Protein 1NS5 (pdb70)

B-factor: mean 17.49, std 11.16, range [6.02, 131.52]

Structure (mmCIF, N/CA/C/O backbone):
data_1NS5
#
_entry.id   1NS5
#
_cell.length_a   44.922
_cell.length_b   58.652
_cell.length_c   57.415
_cell.angle_alpha   90.00
_cell.angle_beta   102.15
_cell.angle_gamma   90.00
#
_symmetry.space_group_name_H-M   'P 1 21 1'
#
loop_
_entity.id
_entity.type
_entity.pdbx_description
1 polymer 'Hypothetical protein ybeA'
2 water water
#
loop_
_atom_site.group_PDB
_atom_site.id
_atom_site.type_symbol
_atom_site.label_atom_id
_atom_site.label_alt_id
_atom_site.label_comp_id
_atom_site.label_asym_id
_atom_site.label_entity_id
_atom_site.label_seq_id
_atom_site.pdbx_PDB_ins_code
_atom_site.Cartn_x
_atom_site.Cartn_y
_atom_site.Cartn_z
_atom_site.occupancy
_atom_site.B_iso_or_equiv
_atom_site.auth_seq_id
_atom_site.auth_comp_id
_atom_site.auth_asym_id
_atom_site.auth_atom_id
_atom_site.pdbx_PDB_model_num
ATOM 9 N N . LYS A 1 2 ? 0.533 42.065 85.897 1.00 15.40 2 LYS A N 1
ATOM 10 C CA . LYS A 1 2 ? 1.261 43.326 85.749 1.00 14.30 2 LYS A CA 1
ATOM 11 C C . LYS A 1 2 ? 2.674 42.984 85.305 1.00 11.61 2 LYS A C 1
ATOM 12 O O . LYS A 1 2 ? 3.193 41.947 85.686 1.00 13.57 2 LYS A O 1
ATOM 18 N N . LEU A 1 3 ? 3.266 43.867 84.518 1.00 9.95 3 LEU A N 1
ATOM 19 C CA . LEU A 1 3 ? 4.712 43.913 84.229 1.00 10.21 3 LEU A CA 1
ATOM 20 C C . LEU A 1 3 ? 5.280 45.068 85.006 1.00 11.11 3 LEU A C 1
ATOM 21 O O . LEU A 1 3 ? 4.786 46.209 84.888 1.00 13.29 3 LEU A O 1
ATOM 26 N N . GLN A 1 4 ? 6.350 44.836 85.743 1.00 10.12 4 GLN A N 1
ATOM 27 C CA . GLN A 1 4 ? 6.969 45.840 86.619 1.00 10.18 4 GLN A CA 1
ATOM 28 C C . GLN A 1 4 ? 8.423 45.903 86.355 1.00 8.94 4 GLN A C 1
ATOM 29 O O . GLN A 1 4 ? 9.124 44.875 86.543 1.00 9.85 4 GLN A O 1
ATOM 35 N N . LEU A 1 5 ? 8.904 47.041 85.864 1.00 9.19 5 LEU A N 1
ATOM 36 C CA . LEU A 1 5 ? 10.351 47.203 85.702 1.00 8.77 5 LEU A CA 1
ATOM 37 C C . LEU A 1 5 ? 10.925 47.688 87.051 1.00 9.41 5 LEU A C 1
ATOM 38 O O . LEU A 1 5 ? 10.473 48.695 87.607 1.00 9.74 5 LEU A O 1
ATOM 43 N N . VAL A 1 6 ? 11.914 46.987 87.584 1.00 8.85 6 VAL A N 1
ATOM 44 C CA . VAL A 1 6 ? 12.609 47.345 88.837 1.00 9.56 6 VAL A CA 1
ATOM 45 C C . VAL A 1 6 ? 14.025 47.717 88.484 1.00 9.74 6 VAL A C 1
ATOM 46 O O . VAL A 1 6 ? 14.801 46.859 88.079 1.00 9.10 6 VAL A O 1
ATOM 50 N N . ALA A 1 7 ? 14.320 49.019 88.476 1.00 9.80 7 ALA A N 1
ATOM 51 C CA . ALA A 1 7 ? 15.502 49.520 87.786 1.00 9.12 7 ALA A CA 1
ATOM 52 C C . ALA A 1 7 ? 16.279 50.453 88.698 1.00 9.30 7 ALA A C 1
ATOM 53 O O . ALA A 1 7 ? 15.686 51.318 89.331 1.00 9.16 7 ALA A O 1
ATOM 55 N N . VAL A 1 8 ? 17.594 50.318 88.750 1.00 9.41 8 VAL A N 1
ATOM 56 C CA . VAL A 1 8 ? 18.439 51.276 89.416 1.00 9.92 8 VAL A CA 1
ATOM 57 C C . VAL A 1 8 ? 18.544 52.592 88.669 1.00 10.93 8 VAL A C 1
ATOM 58 O O . VAL A 1 8 ? 18.879 52.623 87.477 1.00 13.91 8 VAL A O 1
ATOM 62 N N . GLY A 1 9 ? 18.366 53.671 89.407 1.00 11.42 9 GLY A N 1
ATOM 63 C CA . GLY A 1 9 ? 18.619 55.014 88.929 1.00 11.97 9 GLY A CA 1
ATOM 64 C C . GLY A 1 9 ? 17.405 55.909 89.025 1.00 11.86 9 GLY A C 1
ATOM 65 O O . GLY A 1 9 ? 16.310 55.506 88.697 1.00 10.12 9 GLY A O 1
ATOM 66 N N . THR A 1 10 ? 17.618 57.142 89.485 1.00 11.97 10 THR A N 1
ATOM 67 C CA . THR A 1 10 ? 16.550 58.118 89.630 1.00 11.94 10 THR A CA 1
ATOM 68 C C . THR A 1 10 ? 16.837 59.394 88.865 1.00 13.38 10 THR A C 1
ATOM 69 O O . THR A 1 10 ? 16.065 60.392 88.976 1.00 15.49 10 THR A O 1
ATOM 73 N N . LYS A 1 11 ? 17.897 59.406 88.074 1.00 14.91 11 LYS A N 1
ATOM 74 C CA . LYS A 1 11 ? 18.293 60.628 87.375 1.00 16.72 11 LYS A CA 1
ATOM 75 C C . LYS A 1 11 ? 18.124 60.501 85.868 1.00 16.77 11 LYS A C 1
ATOM 76 O O . LYS A 1 11 ? 18.959 60.937 85.127 1.00 15.75 11 LYS A O 1
ATOM 90 N N . PRO A 1 13 ? 17.225 61.463 82.227 1.00 13.87 13 PRO A N 1
ATOM 91 C CA . PRO A 1 13 ? 16.901 62.674 81.482 1.00 13.11 13 PRO A CA 1
ATOM 92 C C . PRO A 1 13 ? 15.469 62.635 80.949 1.00 12.52 13 PRO A C 1
ATOM 93 O O . PRO A 1 13 ? 14.889 61.583 80.784 1.00 11.58 13 PRO A O 1
ATOM 97 N N . ASP A 1 14 ? 14.890 63.803 80.737 1.00 12.72 14 ASP A N 1
ATOM 98 C CA . ASP A 1 14 ? 13.519 63.886 80.312 1.00 12.70 14 ASP A CA 1
ATOM 99 C C . ASP A 1 14 ? 13.261 63.148 78.985 1.00 11.43 14 ASP A C 1
ATOM 100 O O . ASP A 1 14 ? 12.185 62.540 78.812 1.00 9.98 14 ASP A O 1
ATOM 105 N N . TRP A 1 15 ? 14.211 63.179 78.073 1.00 9.78 15 TRP A N 1
ATOM 106 C CA . TRP A 1 15 ? 14.010 62.501 76.795 1.00 10.09 15 TRP A CA 1
ATOM 107 C C . TRP A 1 15 ? 13.843 60.973 76.913 1.00 9.49 15 TRP A C 1
ATOM 108 O O . TRP A 1 15 ? 13.010 60.372 76.244 1.00 10.04 15 TRP 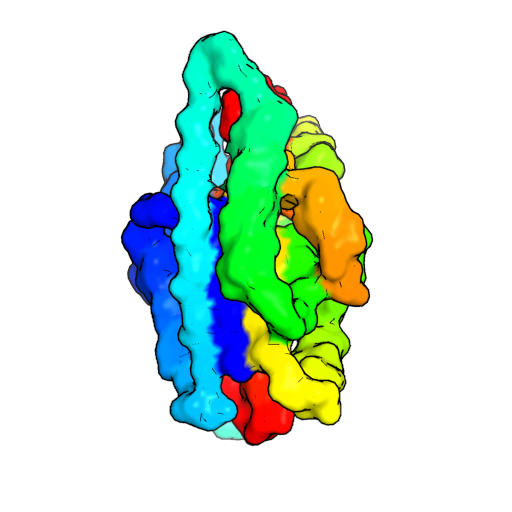A O 1
ATOM 119 N N . VAL A 1 16 ? 14.611 60.378 77.800 1.00 9.94 16 VAL A N 1
ATOM 120 C CA . VAL A 1 16 ? 14.521 58.970 78.139 1.00 9.87 16 VAL A CA 1
ATOM 121 C C . VAL A 1 16 ? 13.207 58.658 78.785 1.00 9.93 16 VAL A C 1
ATOM 122 O O . VAL A 1 16 ? 12.515 57.698 78.394 1.00 9.45 16 VAL A O 1
ATOM 126 N N . GLN A 1 17 ? 12.835 59.470 79.789 1.00 8.59 17 GLN A N 1
ATOM 127 C CA . GLN A 1 17 ? 11.531 59.264 80.446 1.00 9.03 17 GLN A CA 1
ATOM 128 C C . GLN A 1 17 ? 10.371 59.341 79.452 1.00 8.31 17 GLN A C 1
ATOM 129 O O . GLN A 1 17 ? 9.459 58.541 79.455 1.00 10.23 17 GLN A O 1
ATOM 135 N N . THR A 1 18 ? 10.429 60.336 78.617 1.00 9.48 18 THR A N 1
ATOM 136 C CA . THR A 1 18 ? 9.423 60.578 77.613 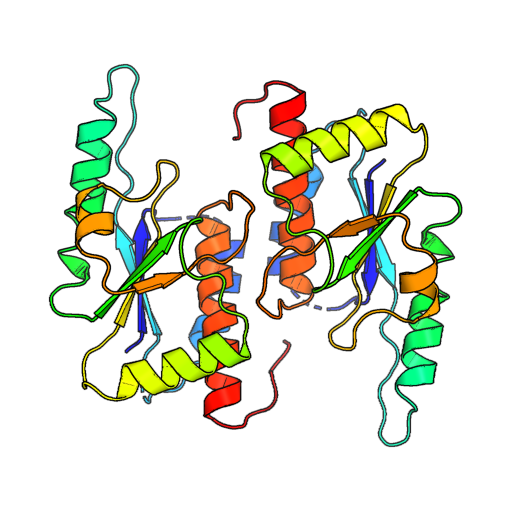1.00 8.82 18 THR A CA 1
ATOM 137 C C . THR A 1 18 ? 9.293 59.374 76.683 1.00 8.56 18 THR A C 1
ATOM 138 O O . THR A 1 18 ? 8.207 58.921 76.437 1.00 10.16 18 THR A O 1
ATOM 142 N N . GLY A 1 19 ? 10.405 58.886 76.128 1.00 9.94 19 GLY A N 1
ATOM 143 C CA . GLY A 1 19 ? 10.391 57.732 75.271 1.00 9.84 19 GLY A CA 1
ATOM 144 C C . GLY A 1 19 ? 9.928 56.490 75.980 1.00 10.70 19 GLY A C 1
ATOM 145 O O . GLY A 1 19 ? 9.111 55.704 75.434 1.00 11.51 19 GLY A O 1
ATOM 146 N N . PHE A 1 20 ? 10.340 56.355 77.221 1.00 9.47 20 PHE A N 1
ATOM 147 C CA . PHE A 1 20 ? 9.915 55.215 78.053 1.00 9.82 20 PHE A CA 1
ATOM 148 C C . PHE A 1 20 ? 8.388 55.209 78.276 1.00 10.33 20 PHE A C 1
ATOM 149 O O . PHE A 1 20 ? 7.673 54.190 78.038 1.00 10.61 20 PHE A O 1
ATOM 157 N N . THR A 1 21 ? 7.871 56.354 78.661 1.00 11.03 21 THR A N 1
ATOM 158 C CA . THR A 1 21 ? 6.483 56.404 78.957 1.00 13.20 21 THR A CA 1
ATOM 159 C C . THR A 1 21 ? 5.664 56.438 77.644 1.00 11.62 21 THR A C 1
ATOM 160 O O . THR A 1 21 ? 4.524 55.983 77.669 1.00 13.91 21 THR A O 1
ATOM 164 N N . GLU A 1 22 ? 6.253 56.815 76.498 1.00 12.17 22 GLU A N 1
ATOM 165 C CA . GLU A 1 22 ? 5.562 56.688 75.185 1.00 12.71 22 GLU A CA 1
ATOM 166 C C . GLU A 1 22 ? 5.106 55.247 74.974 1.00 11.90 22 GLU A C 1
ATOM 167 O O . GLU A 1 22 ? 4.082 55.005 74.336 1.00 13.69 22 GLU A O 1
ATOM 173 N N . TYR A 1 23 ? 5.862 54.289 75.482 1.00 10.35 23 TYR A N 1
ATOM 1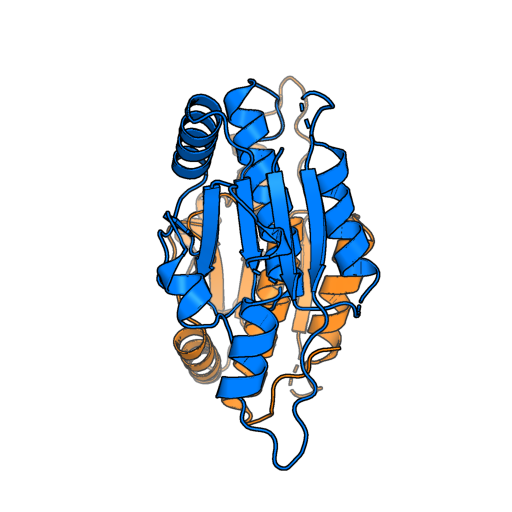74 C CA . TYR A 1 23 ? 5.506 52.891 75.293 1.00 8.32 23 TYR A CA 1
ATOM 175 C C . TYR A 1 23 ? 4.718 52.357 76.488 1.00 9.39 23 TYR A C 1
ATOM 176 O O . TYR A 1 23 ? 3.779 51.623 76.339 1.00 8.90 23 TYR A O 1
ATOM 185 N N . LEU A 1 24 ? 5.142 52.726 77.679 1.00 9.61 24 LEU A N 1
ATOM 186 C CA . LEU A 1 24 ? 4.461 52.307 78.904 1.00 11.21 24 LEU A CA 1
ATOM 187 C C . LEU A 1 24 ? 2.954 52.594 78.796 1.00 10.72 24 LEU A C 1
ATOM 188 O O . LEU A 1 24 ? 2.089 51.771 79.167 1.00 10.43 24 LEU A O 1
ATOM 193 N N . ARG A 1 25 ? 2.619 53.777 78.281 1.00 11.44 25 ARG A N 1
ATOM 194 C CA . ARG A 1 25 ? 1.248 54.205 78.239 1.00 11.29 25 ARG A CA 1
ATOM 195 C C . ARG A 1 25 ? 0.385 53.401 77.287 1.00 11.42 25 ARG A C 1
ATOM 196 O O . ARG A 1 25 ? -0.857 53.445 77.415 1.00 13.37 25 ARG A O 1
ATOM 204 N N . ARG A 1 26 ? 1.029 52.698 76.360 1.00 10.35 26 ARG A N 1
ATOM 205 C CA . ARG A 1 26 ? 0.288 51.935 75.357 1.00 9.92 26 ARG A CA 1
ATOM 206 C C . ARG A 1 26 ? -0.257 50.620 75.889 1.00 10.91 26 ARG A C 1
ATOM 207 O O . ARG A 1 26 ? -1.117 50.007 75.262 1.00 11.27 26 ARG A O 1
ATOM 215 N N . PHE A 1 27 ? 0.238 50.128 77.017 1.00 11.25 27 PHE A N 1
ATOM 216 C CA . PHE A 1 27 ? -0.277 48.888 77.533 1.00 11.12 27 PHE A CA 1
ATOM 217 C C . PHE A 1 27 ? -1.690 49.100 77.973 1.00 12.84 27 PHE A C 1
ATOM 218 O O . PHE A 1 27 ? -2.037 50.143 78.505 1.00 13.13 27 PHE A O 1
ATOM 226 N N . PRO A 1 28 ? -2.505 48.100 77.745 1.00 13.66 28 PRO A N 1
ATOM 227 C CA . PRO A 1 28 ? -3.938 48.212 78.065 1.00 14.88 28 PRO A CA 1
ATOM 228 C C . PRO A 1 28 ? -4.160 48.084 79.538 1.00 15.57 28 PRO A C 1
ATOM 229 O O . PRO A 1 28 ? -3.293 47.666 80.289 1.00 15.47 28 PRO A O 1
ATOM 233 N N . LYS A 1 29 ? -5.350 48.499 79.972 1.00 17.62 29 LYS A N 1
ATOM 234 C CA . LYS A 1 29 ? -5.716 48.497 81.350 1.00 19.05 29 LYS A CA 1
ATOM 235 C C . LYS A 1 29 ? -5.643 47.117 81.990 1.00 19.28 29 LYS A C 1
ATOM 236 O O . LYS A 1 29 ? -5.384 47.013 83.151 1.00 20.63 29 LYS A O 1
ATOM 242 N N . ASP A 1 30 ? -5.821 46.063 81.205 1.00 18.82 30 ASP A N 1
ATOM 243 C CA . ASP A 1 30 ? -5.750 44.689 81.716 1.00 19.04 30 ASP A CA 1
ATOM 244 C C . ASP A 1 30 ? -4.346 44.097 81.890 1.00 17.73 30 ASP A C 1
ATOM 245 O O . ASP A 1 30 ? -4.188 43.015 82.508 1.00 17.73 30 ASP A O 1
ATOM 258 N N . PRO A 1 32 ? -1.269 46.174 83.098 1.00 16.59 32 PRO A N 1
ATOM 259 C CA . PRO A 1 32 ? -0.512 47.322 83.588 1.00 17.01 32 PRO A CA 1
ATOM 260 C C . PRO A 1 32 ? 1.013 47.126 83.463 1.00 15.21 32 PRO A C 1
ATOM 261 O O . PRO A 1 32 ? 1.508 46.049 83.666 1.00 13.54 32 PRO A O 1
ATOM 265 N N . PHE A 1 33 ? 1.696 48.206 83.115 1.00 14.80 33 PHE A N 1
ATOM 266 C CA . PHE A 1 33 ? 3.167 48.260 82.924 1.00 12.99 33 PHE A CA 1
ATOM 267 C C . PHE A 1 33 ? 3.653 49.408 83.852 1.00 12.69 33 PHE A C 1
ATOM 268 O O . PHE A 1 33 ? 3.215 50.592 83.744 1.00 12.37 33 PHE A O 1
ATOM 276 N N . GLU A 1 34 ? 4.430 49.036 84.869 1.00 11.68 34 GLU A N 1
ATOM 277 C CA . GLU A 1 34 ? 4.841 49.965 85.928 1.00 12.32 34 GLU A CA 1
ATOM 278 C C . GLU A 1 34 ? 6.332 50.040 86.064 1.00 11.62 34 GLU A C 1
ATOM 279 O O . GLU A 1 34 ? 7.033 49.128 85.673 1.00 11.17 34 GLU A O 1
ATOM 285 N N . LEU A 1 35 ? 6.798 51.147 86.650 1.00 10.44 35 LEU A N 1
ATOM 286 C CA . LEU A 1 35 ? 8.203 51.320 87.037 1.00 10.17 35 LEU A CA 1
ATOM 287 C C . LEU A 1 35 ? 8.411 51.560 88.499 1.00 9.76 35 LEU A C 1
ATOM 288 O O . LEU A 1 35 ? 7.674 52.349 89.089 1.00 11.21 35 LEU A O 1
ATOM 293 N N . ILE A 1 36 ? 9.428 50.921 89.082 1.00 10.20 36 ILE A N 1
ATOM 294 C CA . ILE A 1 36 ? 9.925 51.205 90.418 1.00 10.70 36 ILE A CA 1
ATOM 295 C C . ILE A 1 36 ? 11.431 51.531 90.258 1.00 9.82 36 ILE A C 1
ATOM 296 O O . ILE A 1 36 ? 12.222 50.676 89.837 1.00 10.07 36 ILE A O 1
ATOM 301 N N . GLU A 1 37 ? 11.832 52.742 90.661 1.00 10.25 37 GLU A N 1
ATOM 302 C CA . GLU A 1 37 ? 13.237 53.144 90.633 1.00 9.18 37 GLU A CA 1
ATOM 303 C C . GLU A 1 37 ? 13.868 52.866 91.972 1.00 10.22 37 GLU A C 1
ATOM 304 O O . GLU A 1 37 ? 13.306 53.206 93.005 1.00 10.74 37 GLU A O 1
ATOM 310 N N . ILE A 1 38 ? 15.045 52.237 91.931 1.00 10.59 38 ILE A N 1
ATOM 311 C CA . ILE A 1 38 ? 15.858 52.007 93.131 1.00 10.23 38 ILE A CA 1
ATOM 312 C C . ILE A 1 38 ? 17.005 53.023 93.115 1.00 11.19 38 ILE A C 1
ATOM 313 O O . ILE A 1 38 ? 17.673 53.164 92.098 1.00 10.52 38 ILE A O 1
ATOM 318 N N . PRO A 1 39 ? 17.306 53.693 94.228 1.00 13.53 39 PRO A N 1
ATOM 319 C CA . PRO A 1 39 ? 18.392 54.669 94.238 1.00 13.96 39 PRO A CA 1
ATOM 320 C C . PRO A 1 39 ? 19.705 53.964 93.952 1.00 13.41 39 PRO A C 1
ATOM 321 O O . PRO A 1 39 ? 19.907 52.857 94.504 1.00 13.13 39 PRO A O 1
ATOM 325 N N . ALA A 1 40 ? 20.581 54.580 93.151 1.00 12.42 40 ALA A N 1
ATOM 326 C CA . ALA A 1 40 ? 21.894 54.047 92.995 1.00 13.02 40 ALA A CA 1
ATOM 327 C C . ALA A 1 40 ? 22.738 54.259 94.245 1.00 13.99 40 ALA A C 1
ATOM 328 O O . ALA A 1 40 ? 22.737 55.364 94.784 1.00 14.08 40 ALA A O 1
ATOM 330 N N . GLY A 1 41 ? 23.526 53.257 94.652 1.00 15.28 41 GLY A N 1
ATOM 331 C CA . GLY A 1 41 ? 24.450 53.490 95.735 1.00 17.63 41 GLY A CA 1
ATOM 332 C C . GLY A 1 41 ? 25.516 54.499 95.395 1.00 20.09 41 GLY A C 1
ATOM 333 O O . GLY A 1 41 ? 25.869 54.661 94.243 1.00 20.08 41 GLY A O 1
ATOM 334 N N . LYS A 1 42 ? 25.976 55.237 96.412 1.00 24.50 42 LYS A N 1
ATOM 335 C CA . LYS A 1 42 ? 27.055 56.240 96.195 1.00 27.92 42 LYS A CA 1
ATOM 336 C C . LYS A 1 42 ? 28.376 55.517 96.044 1.00 29.18 42 LYS A C 1
ATOM 337 O O . LYS A 1 42 ? 28.789 54.802 96.943 1.00 29.08 42 LYS A O 1
ATOM 343 N N . ARG A 1 43 ? 29.037 55.691 94.911 1.00 30.98 43 ARG A N 1
ATOM 344 C CA . ARG A 1 43 ? 30.335 55.072 94.663 1.00 32.12 43 ARG A CA 1
ATOM 345 C C . ARG A 1 43 ? 31.509 56.015 94.967 1.00 32.62 43 ARG A C 1
ATOM 346 O O . ARG A 1 43 ? 32.283 56.335 94.080 1.00 32.78 43 ARG A O 1
ATOM 354 N N . GLY A 1 44 ? 31.643 56.398 96.228 1.00 32.59 44 GLY A N 1
ATOM 355 C CA . GLY A 1 44 ? 32.721 57.242 96.695 1.00 33.32 44 GLY A CA 1
ATOM 356 C C . GLY A 1 44 ? 34.079 56.590 96.655 1.00 33.45 44 GLY A C 1
ATOM 357 O O . GLY A 1 44 ? 34.269 55.424 96.256 1.00 32.38 44 GLY A O 1
ATOM 358 N N . LYS A 1 45 ? 35.052 57.376 97.090 1.00 34.42 45 LYS A N 1
ATOM 359 C CA . LYS A 1 45 ? 36.456 57.099 96.826 1.00 35.54 45 LYS A CA 1
ATOM 360 C C . LYS A 1 45 ? 36.884 55.761 97.421 1.00 34.62 45 LYS A C 1
ATOM 361 O O . LYS A 1 45 ? 37.576 54.978 96.794 1.00 35.36 45 LYS A O 1
ATOM 367 N N . ASN A 1 46 ? 36.425 55.477 98.611 1.00 33.32 46 ASN A N 1
ATOM 368 C CA . ASN A 1 46 ? 36.794 54.221 99.234 1.00 32.23 46 ASN A CA 1
ATOM 369 C C . ASN A 1 46 ? 35.619 53.243 99.379 1.00 29.96 46 ASN A C 1
ATOM 370 O O . ASN A 1 46 ? 35.612 52.420 100.273 1.00 29.77 46 ASN A O 1
ATOM 375 N N . ALA A 1 47 ? 34.616 53.337 98.532 1.00 27.60 47 ALA A N 1
ATOM 376 C CA . ALA A 1 47 ? 33.455 52.457 98.726 1.00 26.44 47 ALA A CA 1
ATOM 377 C C . ALA A 1 47 ? 33.716 51.126 98.031 1.00 25.47 47 ALA A C 1
ATOM 378 O O . ALA A 1 47 ? 34.399 51.091 97.025 1.00 25.37 47 ALA A O 1
ATOM 380 N N . ASP A 1 48 ? 33.167 50.053 98.592 1.00 23.66 48 ASP A N 1
ATOM 381 C CA . ASP A 1 48 ? 33.288 48.704 98.041 1.00 22.95 48 ASP A CA 1
ATOM 382 C C . ASP A 1 48 ? 32.111 48.514 97.122 1.00 20.96 48 ASP A C 1
ATOM 383 O O . ASP A 1 48 ? 30.974 48.450 97.559 1.00 20.37 48 ASP A O 1
ATOM 388 N N . ILE A 1 49 ? 32.418 48.516 95.854 1.00 19.05 49 ILE A N 1
ATOM 389 C CA . ILE A 1 49 ? 31.503 48.294 94.812 1.00 19.12 49 ILE A CA 1
ATOM 390 C C . ILE A 1 49 ? 30.670 47.028 95.108 1.00 15.61 49 ILE A C 1
ATOM 391 O O . ILE A 1 49 ? 29.484 47.021 94.864 1.00 14.90 49 ILE A O 1
ATOM 396 N N . LYS A 1 50 ? 31.252 45.982 95.690 1.00 14.51 50 LYS A N 1
ATOM 397 C CA . LYS A 1 50 ? 30.468 44.750 95.914 1.00 13.44 50 LYS A CA 1
ATOM 398 C C . LYS A 1 50 ? 29.365 45.021 96.908 1.00 12.69 50 LYS A C 1
ATOM 399 O O . LYS A 1 50 ? 28.240 44.538 96.758 1.00 12.15 50 LYS A O 1
ATOM 405 N N . ARG A 1 51 ? 29.685 45.770 97.966 1.00 11.77 51 ARG A N 1
ATOM 406 C CA . ARG A 1 51 ? 28.678 46.092 98.962 1.00 13.58 51 ARG A CA 1
ATOM 407 C C . ARG A 1 51 ? 27.601 47.019 98.422 1.00 12.31 51 ARG A C 1
ATOM 408 O O . ARG A 1 51 ? 26.408 46.876 98.754 1.00 13.45 51 ARG A O 1
ATOM 416 N N . ILE A 1 52 ? 28.014 47.983 97.610 1.00 13.25 52 ILE A N 1
ATOM 417 C CA . ILE A 1 52 ? 27.047 48.881 96.984 1.00 14.38 52 ILE A CA 1
ATOM 418 C C . ILE A 1 52 ? 26.099 48.114 96.126 1.00 13.05 52 ILE A C 1
ATOM 419 O O . ILE A 1 52 ? 24.868 48.263 96.198 1.00 12.35 52 ILE A O 1
ATOM 424 N N . LEU A 1 53 ? 26.659 47.218 95.343 1.00 13.50 53 LEU A N 1
ATOM 425 C CA . LEU A 1 53 ? 25.808 46.384 94.503 1.00 12.61 53 LEU A CA 1
ATOM 426 C C . LEU A 1 53 ? 24.869 45.473 95.266 1.00 11.12 53 LEU A C 1
ATOM 427 O O . LEU A 1 53 ? 23.713 45.303 94.898 1.00 11.51 53 LEU A O 1
ATOM 432 N N . ASP A 1 54 ? 25.372 44.856 96.332 1.00 10.59 54 ASP A N 1
ATOM 433 C CA . ASP A 1 54 ? 24.576 43.967 97.182 1.00 10.84 54 ASP A CA 1
ATOM 434 C C . ASP A 1 54 ? 23.382 44.736 97.747 1.00 10.67 54 ASP A C 1
ATOM 435 O O . ASP A 1 54 ? 22.250 44.235 97.750 1.00 11.37 54 ASP A O 1
ATOM 440 N N . LYS A 1 55 ? 23.623 45.982 98.154 1.00 11.21 55 LYS A N 1
ATOM 441 C CA . LYS A 1 55 ? 22.558 46.795 98.721 1.00 11.82 55 LYS A CA 1
ATOM 442 C C . LYS A 1 55 ? 21.529 47.155 97.634 1.00 11.46 55 LYS A C 1
ATOM 443 O O . LYS A 1 55 ? 20.322 47.028 97.889 1.00 10.46 55 LYS A O 1
ATOM 449 N N . GLU A 1 56 ? 21.992 47.592 96.439 1.00 10.36 56 GLU A N 1
ATOM 450 C CA . GLU A 1 56 ? 21.010 47.824 95.342 1.00 10.91 56 GLU A CA 1
ATOM 451 C C . GLU A 1 56 ? 20.166 46.571 95.167 1.00 11.06 56 GLU A C 1
ATOM 452 O O . GLU A 1 56 ? 18.938 46.598 94.988 1.00 10.93 56 GLU A O 1
ATOM 458 N N . GLY A 1 57 ? 20.838 45.422 95.113 1.00 11.46 57 GLY A N 1
ATOM 459 C CA . GLY A 1 57 ? 20.116 44.161 94.885 1.00 10.87 57 GLY A CA 1
ATOM 460 C C . GLY A 1 57 ? 19.101 43.803 95.947 1.00 10.32 57 GLY A C 1
ATOM 461 O O . GLY A 1 57 ? 18.027 43.348 95.629 1.00 11.63 57 GLY A O 1
ATOM 462 N N . GLU A 1 58 ? 19.433 44.019 97.217 1.00 10.28 58 GLU A N 1
ATOM 463 C CA . GLU A 1 58 ? 18.469 43.766 98.303 1.00 11.06 58 GLU A CA 1
ATOM 464 C C . GLU A 1 58 ? 17.235 44.600 98.068 1.00 10.58 58 GLU A C 1
ATOM 465 O O . GLU A 1 58 ? 16.115 44.115 98.236 1.00 10.71 58 GLU A O 1
ATOM 471 N N . GLN A 1 59 ? 17.427 45.862 97.680 1.00 9.53 59 GLN A N 1
ATOM 472 C CA . GLN A 1 59 ? 16.278 46.728 97.452 1.00 9.26 59 GLN A CA 1
ATOM 473 C C . GLN A 1 59 ? 15.474 46.296 96.209 1.00 10.18 59 GLN A C 1
ATOM 474 O O . GLN A 1 59 ? 14.241 46.329 96.196 1.00 11.46 59 GLN A O 1
ATOM 488 N N . LEU A 1 61 ? 15.263 43.196 95.023 1.00 10.01 61 LEU A N 1
ATOM 489 C CA . LEU A 1 61 ? 14.548 41.965 95.341 1.00 9.47 61 LEU A CA 1
ATOM 490 C C . LEU A 1 61 ? 13.389 42.236 96.311 1.00 9.93 61 LEU A C 1
ATOM 491 O O . LEU A 1 61 ? 12.340 41.625 96.211 1.00 10.64 61 LEU A O 1
ATOM 496 N N . ALA A 1 62 ? 13.539 43.218 97.176 1.00 11.05 62 ALA A N 1
ATOM 497 C CA . ALA A 1 62 ? 12.420 43.547 98.068 1.00 11.60 62 ALA A CA 1
ATOM 498 C C . ALA A 1 62 ? 11.237 44.128 97.230 1.00 12.41 62 ALA A C 1
ATOM 499 O O . ALA A 1 62 ? 10.061 43.792 9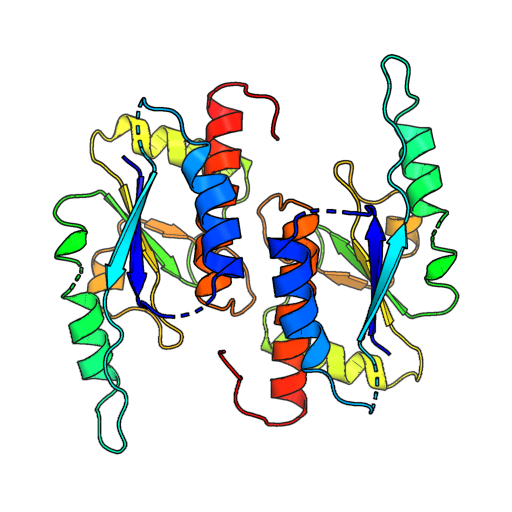7.469 1.00 13.51 62 ALA A O 1
ATOM 501 N N . ALA A 1 63 ? 11.550 44.925 96.223 1.00 12.00 63 ALA A N 1
ATOM 502 C CA . ALA A 1 63 ? 10.512 45.496 95.340 1.00 12.78 63 ALA A CA 1
ATOM 503 C C . ALA A 1 63 ? 9.833 44.422 94.533 1.00 12.68 63 ALA A C 1
ATOM 504 O O . ALA A 1 63 ? 8.629 44.528 94.249 1.00 13.69 63 ALA A O 1
ATOM 506 N N . ALA A 1 64 ? 10.571 43.392 94.146 1.00 12.57 64 ALA A N 1
ATOM 507 C CA . ALA A 1 64 ? 10.016 42.323 93.321 1.00 12.24 64 ALA A CA 1
ATOM 508 C C . ALA A 1 64 ? 9.141 41.366 94.083 1.00 13.79 64 ALA A C 1
ATOM 509 O O . ALA A 1 64 ? 8.288 40.726 93.500 1.00 13.78 64 ALA A O 1
ATOM 511 N N . GLY A 1 65 ? 9.410 41.171 95.358 1.00 14.22 65 GLY A N 1
ATOM 512 C CA . GLY A 1 65 ? 8.558 40.301 96.159 1.00 15.57 65 GLY A CA 1
ATOM 513 C C . GLY A 1 65 ? 8.508 38.902 95.622 1.00 15.43 65 GLY A C 1
ATOM 514 O O . GLY A 1 65 ? 9.512 38.340 95.188 1.00 17.18 65 GLY A O 1
ATOM 515 N N . LYS A 1 66 ? 7.310 38.331 95.613 1.00 16.25 66 LYS A N 1
ATOM 516 C CA . LYS A 1 66 ? 7.057 37.015 95.094 1.00 16.32 66 LYS A CA 1
ATOM 517 C C . LYS A 1 66 ? 6.801 36.942 93.537 1.00 15.17 66 LYS A C 1
ATOM 518 O O . LYS A 1 66 ? 6.483 35.878 93.013 1.00 14.27 66 LYS A O 1
ATOM 524 N N . ASN A 1 67 ? 7.054 38.041 92.830 1.00 12.76 67 ASN A N 1
ATOM 525 C CA . ASN A 1 67 ? 6.902 38.061 91.393 1.00 11.52 67 ASN A CA 1
ATOM 526 C C . ASN A 1 67 ? 7.827 37.084 90.680 1.00 11.38 67 ASN A C 1
ATOM 527 O O . ASN A 1 67 ? 8.858 36.672 91.227 1.00 12.32 67 ASN A O 1
ATOM 532 N N . ARG A 1 68 ? 7.460 36.700 89.463 1.00 9.77 68 ARG A N 1
ATOM 533 C CA . ARG A 1 68 ? 8.402 36.037 88.553 1.00 10.18 68 ARG A CA 1
ATOM 534 C C . ARG A 1 68 ? 9.505 37.027 88.266 1.00 9.62 68 ARG A C 1
ATOM 535 O O . ARG A 1 68 ? 9.191 38.164 87.919 1.00 9.61 68 ARG A O 1
ATOM 543 N N . ILE A 1 69 ? 10.773 36.613 88.448 1.00 9.85 69 ILE A N 1
ATOM 544 C CA . ILE A 1 69 ? 11.881 37.514 88.226 1.00 8.70 69 ILE A CA 1
ATOM 545 C C . ILE A 1 69 ? 12.598 37.223 86.947 1.00 8.56 69 ILE A C 1
ATOM 546 O O . ILE A 1 69 ? 13.015 36.113 86.744 1.00 9.61 69 ILE A O 1
ATOM 551 N N . VAL A 1 70 ? 12.627 38.202 86.059 1.00 8.69 70 VAL A N 1
ATOM 552 C CA . VAL A 1 70 ? 13.397 38.131 84.823 1.00 7.41 70 VAL A CA 1
ATOM 553 C C . VAL A 1 70 ? 14.463 39.231 84.885 1.00 8.58 70 VAL A C 1
ATOM 554 O O . VAL A 1 70 ? 14.128 40.428 85.037 1.00 9.17 70 VAL A O 1
ATOM 558 N N . THR A 1 71 ? 15.732 38.879 84.765 1.00 7.98 71 THR A N 1
ATOM 559 C CA . THR A 1 71 ? 16.788 39.872 84.779 1.00 8.40 71 THR A CA 1
ATOM 560 C C . THR A 1 71 ? 17.166 40.249 83.345 1.00 9.47 71 THR A C 1
ATOM 561 O O . THR A 1 71 ? 17.077 39.421 82.433 1.00 8.83 71 THR A O 1
ATOM 565 N N . LEU A 1 72 ? 17.511 41.519 83.151 1.00 8.57 72 LEU A N 1
ATOM 566 C CA . LEU A 1 72 ? 18.119 41.956 81.907 1.00 9.00 72 LEU A CA 1
ATOM 567 C C . LEU A 1 72 ? 19.642 41.837 82.151 1.00 10.44 72 LEU A C 1
ATOM 568 O O . LEU A 1 72 ? 20.172 42.480 83.009 1.00 11.18 72 LEU A O 1
ATOM 573 N N . ASP A 1 73 ? 20.348 40.979 81.443 1.00 11.26 73 ASP A N 1
ATOM 574 C CA . ASP A 1 73 ? 21.765 40.748 81.735 1.00 14.16 73 ASP A CA 1
ATOM 575 C C . ASP A 1 73 ? 22.370 40.353 80.400 1.00 16.57 73 ASP A C 1
ATOM 576 O O . ASP A 1 73 ? 21.738 39.609 79.608 1.00 15.13 73 ASP A O 1
ATOM 581 N N . ILE A 1 74 ? 23.603 40.813 80.106 1.00 17.89 74 ILE A N 1
ATOM 582 C CA . ILE A 1 74 ? 24.188 40.469 78.790 1.00 19.96 74 ILE A CA 1
ATOM 583 C C . ILE A 1 74 ? 24.357 38.929 78.499 1.00 18.28 74 ILE A C 1
ATOM 584 O O . ILE A 1 74 ? 24.224 38.549 77.327 1.00 18.06 74 ILE A O 1
ATOM 589 N N . PRO A 1 75 ? 24.568 38.052 79.482 1.00 16.80 75 PRO A N 1
ATOM 590 C CA . PRO A 1 75 ? 24.546 36.603 79.199 1.00 17.62 75 PRO A CA 1
ATOM 591 C C . PRO A 1 75 ? 23.161 35.906 79.083 1.00 15.78 75 PRO A C 1
ATOM 592 O O . PRO A 1 75 ? 23.036 34.652 78.994 1.00 15.17 75 PRO A O 1
ATOM 596 N N . GLY A 1 76 ? 22.118 36.695 79.163 1.00 12.30 76 GLY A N 1
ATOM 597 C CA . GLY A 1 76 ? 20.771 36.155 79.046 1.00 11.16 76 GLY A CA 1
ATOM 598 C C . GLY A 1 76 ? 20.394 35.666 77.649 1.00 11.29 76 GLY A C 1
ATOM 599 O O . GLY A 1 76 ? 21.184 35.679 76.680 1.00 11.98 76 GLY A O 1
ATOM 600 N N . LYS A 1 77 ? 19.163 35.179 77.558 1.00 10.31 77 LYS A N 1
ATOM 601 C CA . LYS A 1 77 ? 18.656 34.633 76.276 1.00 10.05 77 LYS A CA 1
ATOM 602 C C . LYS A 1 77 ? 18.502 35.751 75.232 1.00 9.38 77 LYS A C 1
ATOM 603 O O . LYS A 1 77 ? 17.888 36.758 75.556 1.00 10.11 77 LYS A O 1
ATOM 609 N N . PRO A 1 78 ? 19.072 35.590 74.024 1.00 10.01 78 PRO A N 1
ATOM 610 C CA . PRO A 1 78 ? 18.951 36.607 72.994 1.00 9.92 78 PRO A CA 1
ATOM 611 C C . PRO A 1 78 ? 17.618 36.490 72.255 1.00 9.24 78 PRO A C 1
ATOM 612 O O . PRO A 1 78 ? 17.553 36.201 71.051 1.00 9.82 78 PRO A O 1
ATOM 616 N N . TRP A 1 79 ? 16.529 36.712 72.988 1.00 7.72 79 TRP A N 1
ATOM 617 C CA . TRP A 1 79 ? 15.184 36.482 72.429 1.00 8.88 79 TRP A CA 1
ATOM 618 C C . TRP A 1 79 ? 14.953 37.368 71.183 1.00 9.30 79 TRP A C 1
ATOM 619 O O . TRP A 1 79 ? 15.283 38.568 71.194 1.00 9.41 79 TRP A O 1
ATOM 630 N N . ASP A 1 80 ? 14.377 36.769 70.130 1.00 9.31 80 ASP A N 1
ATOM 631 C CA . ASP A 1 80 ? 13.845 37.574 69.052 1.00 9.27 80 ASP A CA 1
ATOM 632 C C . ASP A 1 80 ? 12.413 37.997 69.381 1.00 9.93 80 ASP A C 1
ATOM 633 O O . ASP A 1 80 ? 11.895 37.627 70.451 1.00 9.59 80 ASP A O 1
ATOM 638 N N . THR A 1 81 ? 11.791 38.806 68.527 1.00 8.67 81 THR A N 1
ATOM 639 C CA . THR A 1 81 ? 10.453 39.312 68.856 1.00 8.93 81 THR A CA 1
ATOM 640 C C . THR A 1 81 ? 9.430 38.177 68.970 1.00 8.82 81 THR A C 1
ATOM 641 O O . THR A 1 81 ? 8.647 38.146 69.917 1.00 10.17 81 THR A O 1
ATOM 645 N N . PRO A 1 82 ? 9.363 37.266 68.010 1.00 9.96 82 PRO A N 1
ATOM 646 C CA . PRO A 1 82 ? 8.476 36.131 68.218 1.00 10.93 82 PRO A CA 1
ATOM 647 C C . PRO A 1 82 ? 8.690 35.375 69.506 1.00 10.24 82 PRO A C 1
ATOM 648 O O . PRO A 1 82 ? 7.691 35.020 70.125 1.00 11.11 82 PRO A O 1
ATOM 652 N N . GLN A 1 83 ? 9.929 35.093 69.895 1.00 10.07 83 GLN A N 1
ATOM 653 C CA . GLN A 1 83 ? 10.240 34.325 71.123 1.00 10.82 83 GLN A CA 1
ATOM 654 C C . GLN A 1 83 ? 9.767 35.194 72.324 1.00 9.50 83 GLN A C 1
ATOM 655 O O . GLN A 1 83 ? 9.233 34.659 73.308 1.00 9.81 83 GLN A O 1
ATOM 661 N N . LEU A 1 84 ? 9.906 36.529 72.238 1.00 9.02 84 LEU A N 1
ATOM 662 C CA . LEU A 1 84 ? 9.465 37.394 73.347 1.00 8.19 84 LEU A CA 1
ATOM 663 C C . LEU A 1 84 ? 7.943 37.343 73.507 1.00 7.81 84 LEU A C 1
ATOM 664 O O . LEU A 1 84 ? 7.446 37.286 74.588 1.00 9.30 84 LEU A O 1
ATOM 669 N N . ALA A 1 85 ? 7.214 37.295 72.415 1.00 7.79 85 ALA A N 1
ATOM 670 C CA . ALA A 1 85 ? 5.766 37.060 72.452 1.00 7.73 85 ALA A CA 1
ATOM 671 C C . ALA A 1 85 ? 5.410 35.721 73.080 1.00 7.95 85 ALA A C 1
ATOM 672 O O . ALA A 1 85 ? 4.508 35.650 73.923 1.00 8.69 85 ALA A O 1
ATOM 674 N N . ALA A 1 86 ? 6.124 34.676 72.727 1.00 7.79 86 ALA A N 1
ATOM 675 C CA . ALA A 1 86 ? 5.958 33.360 73.382 1.00 8.47 86 ALA A CA 1
ATOM 676 C C . ALA A 1 86 ? 6.251 33.402 74.900 1.00 7.59 86 ALA A C 1
ATOM 677 O O . ALA A 1 86 ? 5.550 32.808 75.699 1.00 8.65 86 ALA A O 1
ATOM 679 N N . GLU A 1 87 ? 7.254 34.166 75.301 1.00 9.12 87 GLU A N 1
ATOM 680 C CA . GLU A 1 87 ? 7.519 34.323 76.705 1.00 8.94 87 GLU A CA 1
ATOM 681 C C . GLU A 1 87 ? 6.404 35.074 77.389 1.00 8.89 87 GLU A C 1
ATOM 682 O O . GLU A 1 87 ? 6.003 34.724 78.487 1.00 10.86 87 GLU A O 1
ATOM 688 N N . LEU A 1 88 ? 5.878 36.119 76.774 1.00 9.70 88 LEU A N 1
ATOM 689 C CA . LEU A 1 88 ? 4.753 36.816 77.354 1.00 9.71 88 LEU A CA 1
ATOM 690 C C . LEU A 1 88 ? 3.572 35.847 77.580 1.00 9.52 88 LEU A C 1
ATOM 691 O O . LEU A 1 88 ? 2.948 35.893 78.664 1.00 7.83 88 LEU A O 1
ATOM 696 N N . GLU A 1 89 ? 3.327 34.941 76.608 1.00 9.37 89 GLU A N 1
ATOM 697 C CA . GLU A 1 89 ? 2.293 33.913 76.760 1.00 10.08 89 GLU A CA 1
ATOM 698 C C . GLU A 1 89 ? 2.600 32.985 77.960 1.00 10.06 89 GLU A C 1
ATOM 699 O O . GLU A 1 89 ? 1.691 32.645 78.744 1.00 10.19 89 GLU A O 1
ATOM 705 N N . ARG A 1 90 ? 3.851 32.570 78.111 1.00 9.39 90 ARG A N 1
ATOM 706 C CA . ARG A 1 90 ? 4.268 31.802 79.299 1.00 10.43 90 ARG A CA 1
ATOM 707 C C . ARG A 1 90 ? 4.031 32.530 80.602 1.00 10.65 90 ARG A C 1
ATOM 708 O O . ARG A 1 90 ? 3.529 31.957 81.547 1.00 10.21 90 ARG A O 1
ATOM 716 N N . TRP A 1 91 ? 4.401 33.818 80.637 1.00 9.37 91 TRP A N 1
ATOM 717 C CA . TRP A 1 91 ? 4.212 34.611 81.825 1.00 9.82 91 TRP A CA 1
ATOM 718 C C . TRP A 1 91 ? 2.757 34.689 82.199 1.00 10.08 91 TRP A C 1
ATOM 719 O O . TRP A 1 91 ? 2.408 34.644 83.401 1.00 8.66 91 TRP A O 1
ATOM 730 N N . LYS A 1 92 ? 1.901 34.852 81.200 1.00 9.22 92 LYS A N 1
ATOM 731 C CA . LYS A 1 92 ? 0.473 34.952 81.430 1.00 9.21 92 LYS A CA 1
ATOM 732 C C . LYS A 1 92 ? -0.115 33.692 82.093 1.00 10.44 92 LYS A C 1
ATOM 733 O O . LYS A 1 92 ? -1.024 33.784 82.911 1.00 11.99 92 LYS A O 1
ATOM 739 N N . LEU A 1 93 ? 0.376 32.542 81.687 1.00 10.43 93 LEU A N 1
ATOM 740 C CA . LEU A 1 93 ? -0.072 31.251 82.202 1.00 12.26 93 LEU A CA 1
ATOM 741 C C . LEU A 1 93 ? 0.332 31.058 83.668 1.00 12.35 93 LEU A C 1
ATOM 742 O O . LEU A 1 93 ? -0.299 30.273 84.418 1.00 14.52 93 LEU A O 1
ATOM 747 N N . ASP A 1 94 ? 1.358 31.781 84.098 1.00 12.36 94 ASP A N 1
ATOM 748 C CA . ASP A 1 94 ? 1.969 31.567 85.426 1.00 12.40 94 ASP A CA 1
ATOM 749 C C . ASP A 1 94 ? 1.060 32.028 86.547 1.00 12.09 94 ASP A C 1
ATOM 750 O O . ASP A 1 94 ? 0.896 31.327 87.522 1.00 11.99 94 ASP A O 1
ATOM 755 N N . GLY A 1 95 ? 0.430 33.191 86.383 1.00 12.24 95 GLY A N 1
ATOM 756 C CA . GLY A 1 95 ? -0.447 33.801 87.372 1.00 11.84 95 GLY A CA 1
ATOM 757 C C . GLY A 1 95 ? 0.168 34.974 88.089 1.00 11.72 95 GLY A C 1
ATOM 758 O O . GLY A 1 95 ? -0.564 35.901 88.486 1.00 12.20 95 GLY A O 1
ATOM 759 N N . ARG A 1 96 ? 1.494 34.908 88.289 1.00 9.84 96 ARG A N 1
ATOM 760 C CA . ARG A 1 96 ? 2.193 35.975 89.021 1.00 10.87 96 ARG A CA 1
ATOM 761 C C . ARG A 1 96 ? 2.474 37.153 88.144 1.00 9.87 96 ARG A C 1
ATOM 762 O O . ARG A 1 96 ? 2.643 37.059 86.939 1.00 10.59 96 ARG A O 1
ATOM 770 N N . ASP A 1 97 ? 2.525 38.312 88.778 1.00 9.44 97 ASP A N 1
ATOM 771 C CA . ASP A 1 97 ? 3.143 39.454 88.123 1.00 8.94 97 ASP A CA 1
ATOM 772 C C . ASP A 1 97 ? 4.610 39.172 87.779 1.00 9.65 97 ASP A C 1
ATOM 773 O O . ASP A 1 97 ? 5.248 38.345 88.399 1.00 10.99 97 ASP A O 1
ATOM 778 N N . VAL A 1 98 ? 5.139 39.918 86.816 1.00 8.68 98 VAL A N 1
ATOM 779 C CA . VAL A 1 98 ? 6.540 39.804 86.395 1.00 8.17 98 VAL A CA 1
ATOM 780 C C . VAL A 1 98 ? 7.309 41.054 86.761 1.00 9.19 98 VAL A C 1
ATOM 781 O O . VAL A 1 98 ? 6.893 42.156 86.452 1.00 10.65 98 VAL A O 1
ATOM 785 N N . SER A 1 99 ? 8.437 40.869 87.422 1.00 8.96 99 SER A N 1
ATOM 786 C CA . SER A 1 99 ? 9.400 41.927 87.646 1.00 8.88 99 SER A CA 1
ATOM 787 C C . SER A 1 99 ? 10.617 41.721 86.737 1.00 9.43 99 SER A C 1
ATOM 788 O O . SER A 1 99 ? 11.256 40.653 86.753 1.00 10.01 99 SER A O 1
ATOM 791 N N . LEU A 1 100 ? 10.951 42.773 86.014 1.00 7.47 100 LEU A N 1
ATOM 792 C CA . LEU A 1 100 ? 12.088 42.802 85.120 1.00 8.71 100 LEU A CA 1
ATOM 793 C C . LEU A 1 100 ? 13.160 43.699 85.755 1.00 8.77 100 LEU A C 1
ATOM 794 O O . LEU A 1 100 ? 12.927 44.859 85.981 1.00 8.41 100 LEU A O 1
ATOM 799 N N . LEU A 1 101 ? 14.337 43.131 86.072 1.00 8.44 101 LEU A N 1
ATOM 800 C CA . LEU A 1 101 ? 15.317 43.773 86.904 1.00 8.70 101 LEU A CA 1
ATOM 801 C C . LEU A 1 101 ? 16.450 44.311 86.010 1.00 8.88 101 LEU A C 1
ATOM 802 O O . LEU A 1 101 ? 17.018 43.559 85.190 1.00 8.10 101 LEU A O 1
ATOM 807 N N . ILE A 1 102 ? 16.693 45.622 86.137 1.00 8.80 102 ILE A N 1
ATOM 808 C CA . ILE A 1 102 ? 17.677 46.326 85.383 1.00 9.89 102 ILE A CA 1
ATOM 809 C C . ILE A 1 102 ? 18.663 47.018 86.330 1.00 10.76 102 ILE A C 1
ATOM 810 O O . ILE A 1 102 ? 18.313 47.937 87.069 1.00 11.40 102 ILE A O 1
ATOM 815 N N . GLY A 1 103 ? 19.900 46.548 86.309 1.00 10.59 103 GLY A N 1
ATOM 816 C CA . GLY A 1 103 ? 20.966 47.135 87.095 1.00 11.44 103 GLY A CA 1
ATOM 817 C C . GLY A 1 103 ? 21.506 48.417 86.534 1.00 12.15 103 GLY A C 1
ATOM 818 O O . GLY A 1 103 ? 21.189 48.813 85.429 1.00 14.21 103 GLY A O 1
ATOM 819 N N . GLY A 1 104 ? 22.308 49.112 87.302 1.00 14.98 104 GLY A N 1
ATOM 820 C CA . GLY A 1 104 ? 23.115 50.192 86.728 1.00 16.31 104 GLY A CA 1
ATOM 821 C C . GLY A 1 104 ? 24.334 49.734 85.921 1.00 16.66 104 GLY A C 1
ATOM 822 O O . GLY A 1 104 ? 24.470 48.569 85.677 1.00 15.83 104 GLY A O 1
ATOM 823 N N . PRO A 1 105 ? 25.266 50.633 85.577 1.00 17.16 105 PRO A N 1
ATOM 824 C CA . PRO A 1 105 ? 26.417 50.250 84.736 1.00 17.38 105 PRO A CA 1
ATOM 825 C C . PRO A 1 105 ? 27.285 49.175 85.349 1.00 16.83 105 PRO A C 1
ATOM 826 O O . PRO A 1 105 ? 27.904 48.398 84.585 1.00 17.05 105 PRO A O 1
ATOM 830 N N . GLU A 1 106 ? 27.274 49.060 86.684 1.00 17.57 106 GLU A N 1
ATOM 831 C CA . GLU A 1 106 ? 28.061 48.029 87.343 1.00 18.07 106 GLU A CA 1
ATOM 832 C C . GLU A 1 106 ? 27.348 46.689 87.467 1.00 15.91 106 GLU A C 1
ATOM 833 O O . GLU A 1 106 ? 27.938 45.713 87.991 1.00 16.92 106 GLU A O 1
ATOM 839 N N . GLY A 1 107 ? 26.090 46.651 87.039 1.00 13.53 107 GLY A N 1
ATOM 840 C CA . GLY A 1 107 ? 25.380 45.407 86.849 1.00 13.49 107 GLY A CA 1
ATOM 841 C C . GLY A 1 107 ? 24.502 44.972 88.003 1.00 12.28 107 GLY A C 1
ATOM 842 O O . GLY A 1 107 ? 24.023 45.769 88.790 1.00 12.32 107 GLY A O 1
ATOM 843 N N . LEU A 1 108 ? 24.307 43.664 88.073 1.00 11.75 108 LEU A N 1
ATOM 844 C CA . LEU A 1 108 ? 23.381 43.061 89.056 1.00 11.61 108 LEU A CA 1
ATOM 845 C C . LEU A 1 108 ? 24.143 42.312 90.100 1.00 9.46 108 LEU A C 1
ATOM 846 O O . LEU A 1 108 ? 25.239 41.739 89.826 1.00 12.33 108 LEU A O 1
ATOM 851 N N . SER A 1 109 ? 23.630 42.330 91.314 1.00 8.73 109 SER A N 1
ATOM 852 C CA . SER A 1 109 ? 24.299 41.601 92.378 1.00 7.36 109 SER A CA 1
ATOM 853 C C . SER A 1 109 ? 24.191 40.067 92.180 1.00 7.95 109 SER A C 1
ATOM 854 O O . SER A 1 109 ? 23.269 39.596 91.558 1.00 9.71 109 SER A O 1
ATOM 857 N N . PRO A 1 110 ? 25.063 39.298 92.827 1.00 9.38 110 PRO A N 1
ATOM 858 C CA . PRO A 1 110 ? 24.913 37.835 92.811 1.00 10.14 110 PRO A CA 1
ATOM 859 C C . PRO A 1 110 ? 23.534 37.339 93.311 1.00 9.58 110 PRO A C 1
ATOM 860 O O . PRO A 1 110 ? 23.036 36.347 92.761 1.00 9.91 110 PRO A O 1
ATOM 864 N N . ALA A 1 111 ? 22.953 38.008 94.313 1.00 8.61 111 ALA A N 1
ATOM 865 C CA . ALA A 1 111 ? 21.640 37.570 94.824 1.00 8.18 111 ALA A CA 1
ATOM 866 C C . ALA A 1 111 ? 20.552 37.800 93.787 1.00 7.95 111 ALA A C 1
ATOM 867 O O . ALA A 1 111 ? 19.672 37.003 93.639 1.00 8.95 111 ALA A O 1
ATOM 869 N N . CYS A 1 112 ? 20.623 38.889 93.053 1.00 8.29 112 CYS A N 1
ATOM 870 C CA . CYS A 1 112 ? 19.672 39.120 91.942 1.00 8.31 112 CYS A CA 1
ATOM 871 C C . CYS A 1 112 ? 19.812 38.092 90.822 1.00 8.31 112 CYS A C 1
ATOM 872 O O . CYS A 1 112 ? 18.841 37.594 90.282 1.00 8.57 112 CYS A O 1
ATOM 875 N N . LYS A 1 113 ? 21.042 37.750 90.475 1.00 8.44 113 LYS A N 1
ATOM 876 C CA . LYS A 1 113 ? 21.263 36.747 89.427 1.00 9.04 113 LYS A CA 1
ATOM 877 C C . LYS A 1 113 ? 20.788 35.383 89.866 1.00 9.32 113 LYS A C 1
ATOM 878 O O . LYS A 1 113 ? 20.253 34.615 89.081 1.00 10.33 113 LYS A O 1
ATOM 884 N N . ALA A 1 114 ? 20.973 35.107 91.153 1.00 9.06 114 ALA A N 1
ATOM 885 C CA . ALA A 1 114 ? 20.533 33.831 91.703 1.00 9.45 114 ALA A CA 1
ATOM 886 C C . ALA A 1 114 ? 19.021 33.775 91.813 1.00 9.58 114 ALA A C 1
ATOM 887 O O . ALA A 1 114 ? 18.415 32.668 91.837 1.00 8.83 114 ALA A O 1
ATOM 889 N N . ALA A 1 115 ? 18.385 34.947 91.936 1.00 8.78 115 ALA A N 1
ATOM 890 C CA . ALA A 1 115 ? 16.920 34.985 92.078 1.00 8.86 115 ALA A CA 1
ATOM 891 C C . ALA A 1 115 ? 16.176 34.975 90.713 1.00 8.98 115 ALA A C 1
ATOM 892 O O . ALA A 1 115 ? 14.958 34.919 90.674 1.00 9.58 115 ALA A O 1
ATOM 894 N N . ALA A 1 116 ? 16.927 35.090 89.626 1.00 9.87 116 ALA A N 1
ATOM 895 C CA . ALA A 1 116 ? 16.330 35.192 88.320 1.00 9.77 116 ALA A CA 1
ATOM 896 C C . ALA A 1 116 ? 15.723 33.851 87.954 1.00 9.82 116 ALA A C 1
ATOM 897 O O . ALA A 1 116 ? 16.442 32.843 87.967 1.00 12.72 116 ALA A O 1
ATOM 899 N N . GLU A 1 117 ? 14.469 33.812 87.557 1.00 9.31 117 GLU A N 1
ATOM 900 C CA . GLU A 1 117 ? 13.912 32.620 86.928 1.00 9.39 117 GLU A CA 1
ATOM 901 C C . GLU A 1 117 ? 14.246 32.509 85.452 1.00 9.12 117 GLU A C 1
ATOM 902 O O . GLU A 1 117 ? 14.283 31.397 84.903 1.00 8.28 117 GLU A O 1
ATOM 908 N N . GLN A 1 118 ? 14.388 33.672 84.805 1.00 8.86 118 GLN A N 1
ATOM 909 C CA . GLN A 1 118 ? 14.854 33.745 83.415 1.00 7.49 118 GLN A CA 1
ATOM 910 C C . GLN A 1 118 ? 15.731 35.001 83.305 1.00 8.33 118 GLN A C 1
ATOM 911 O O . GLN A 1 118 ? 15.665 35.905 84.136 1.00 7.66 118 GLN A O 1
ATOM 917 N N . SER A 1 119 ? 16.593 35.009 82.293 1.00 8.21 119 SER A N 1
ATOM 918 C CA . SER A 1 119 ? 17.443 36.143 81.995 1.00 8.48 119 SER A CA 1
ATOM 919 C C . SER A 1 119 ? 17.369 36.429 80.504 1.00 8.79 119 SER A C 1
ATOM 920 O O . SER A 1 119 ? 17.308 35.519 79.698 1.00 8.07 119 SER A O 1
ATOM 923 N N . TRP A 1 120 ? 17.376 37.718 80.152 1.00 7.56 120 TRP A N 1
ATOM 924 C CA . TRP A 1 120 ? 17.086 38.218 78.830 1.00 8.14 120 TRP A CA 1
ATOM 925 C C . TRP A 1 120 ? 18.227 39.179 78.419 1.00 8.18 120 TRP A C 1
ATOM 926 O O . TRP A 1 120 ? 18.530 40.133 79.133 1.00 9.43 120 TRP A O 1
ATOM 937 N N . SER A 1 121 ? 18.850 38.888 77.276 1.00 8.60 121 SER A N 1
ATOM 938 C CA . SER A 1 121 ? 19.852 39.771 76.655 1.00 8.89 121 SER A CA 1
ATOM 939 C C . SER A 1 121 ? 19.264 40.482 75.461 1.00 9.95 121 SER A C 1
ATOM 940 O O . SER A 1 121 ? 18.872 39.855 74.473 1.00 10.73 121 SER A O 1
ATOM 943 N N . LEU A 1 122 ? 19.258 41.799 75.519 1.00 9.95 122 LEU A N 1
ATOM 944 C CA . LEU A 1 122 ? 18.732 42.639 74.427 1.00 9.31 122 LEU A CA 1
ATOM 945 C C . LEU A 1 122 ? 19.720 42.724 73.265 1.00 9.13 122 LEU A C 1
ATOM 946 O O . LEU A 1 122 ? 19.347 43.011 72.136 1.00 10.38 122 LEU A O 1
ATOM 951 N N . SER A 1 123 ? 21.007 42.645 73.590 1.00 9.59 123 SER A N 1
ATOM 952 C CA . SER A 1 123 ? 22.073 42.922 72.604 1.00 10.50 123 SER A CA 1
ATOM 953 C C . SER A 1 123 ? 23.395 42.353 73.072 1.00 9.92 123 SER A C 1
ATOM 954 O O . SER A 1 123 ? 23.602 42.181 74.255 1.00 9.79 123 SER A O 1
ATOM 957 N N . ALA A 1 124 ? 24.308 42.103 72.127 1.00 10.46 124 ALA A N 1
ATOM 958 C CA . ALA A 1 124 ? 25.730 41.841 72.449 1.00 10.64 124 ALA A CA 1
ATOM 959 C C . ALA A 1 124 ? 26.448 43.082 72.938 1.00 9.92 124 ALA A C 1
ATOM 960 O O . ALA A 1 124 ? 27.475 42.978 73.637 1.00 11.98 124 ALA A O 1
ATOM 962 N N . LEU A 1 125 ? 25.915 44.261 72.588 1.00 10.12 125 LEU A N 1
ATOM 963 C CA . LEU A 1 125 ? 26.519 45.534 72.958 1.00 9.21 125 LEU A CA 1
ATOM 964 C C . LEU A 1 125 ? 26.224 45.809 74.442 1.00 10.16 125 LEU A C 1
ATOM 965 O O . LEU A 1 125 ? 25.232 45.326 75.049 1.00 11.14 125 LEU A O 1
ATOM 970 N N . THR A 1 126 ? 27.098 46.602 75.006 1.00 9.22 126 THR A N 1
ATOM 971 C CA . THR A 1 126 ? 26.931 47.093 76.348 1.00 10.00 126 THR A CA 1
ATOM 972 C C . THR A 1 126 ? 26.019 48.314 76.269 1.00 11.09 126 THR A C 1
ATOM 973 O O . THR A 1 126 ? 26.456 49.406 75.981 1.00 11.13 126 THR A O 1
ATOM 977 N N . LEU A 1 127 ? 24.748 48.110 76.552 1.00 11.64 127 LEU A N 1
ATOM 978 C CA . LEU A 1 127 ? 23.770 49.185 76.425 1.00 11.74 127 LEU A CA 1
ATOM 979 C C . LEU A 1 127 ? 23.675 49.962 77.713 1.00 10.70 127 LEU A C 1
ATOM 980 O O . LEU A 1 127 ? 23.795 49.395 78.787 1.00 12.34 127 LEU A O 1
ATOM 985 N N . PRO A 1 128 ? 23.455 51.272 77.611 1.00 10.22 128 PRO A N 1
ATOM 986 C CA . PRO A 1 128 ? 23.313 52.131 78.764 1.00 9.89 128 PRO A CA 1
ATOM 987 C C . PRO A 1 128 ? 21.941 51.970 79.405 1.00 9.29 128 PRO A C 1
ATOM 988 O O . PRO A 1 128 ? 20.960 51.762 78.723 1.00 8.21 128 PRO A O 1
ATOM 992 N N . HIS A 1 129 ? 21.904 51.987 80.716 1.00 9.76 129 HIS A N 1
ATOM 993 C CA . HIS A 1 129 ? 20.670 51.844 81.463 1.00 10.03 129 HIS A CA 1
ATOM 994 C C . HIS A 1 129 ? 19.450 52.550 80.901 1.00 10.09 129 HIS A C 1
ATOM 995 O O . HIS A 1 129 ? 18.431 51.922 80.713 1.00 9.56 129 HIS A O 1
ATOM 1002 N N . PRO A 1 130 ? 19.524 53.846 80.605 1.00 10.80 130 PRO A N 1
ATOM 1003 C CA . PRO A 1 130 ? 18.341 54.518 80.019 1.00 10.53 130 PRO A CA 1
ATOM 1004 C C . PRO A 1 130 ? 17.780 53.847 78.783 1.00 11.42 130 PRO A C 1
ATOM 1005 O O . PRO A 1 130 ? 16.562 53.762 78.660 1.00 11.04 130 PRO A O 1
ATOM 1009 N N . LEU A 1 131 ? 18.659 53.401 77.881 1.00 11.34 131 LEU A N 1
ATOM 1010 C CA . LEU A 1 131 ? 18.177 52.782 76.669 1.00 10.38 131 LEU A CA 1
ATOM 1011 C C . LEU A 1 131 ? 17.664 51.401 76.901 1.00 10.38 131 LEU A C 1
ATOM 1012 O O . LEU A 1 131 ? 16.794 50.908 76.151 1.00 11.56 131 LEU A O 1
ATOM 1017 N N . VAL A 1 132 ? 18.185 50.734 77.925 1.00 8.73 132 VAL A N 1
ATOM 1018 C CA . VAL A 1 132 ? 17.592 49.461 78.333 1.00 7.34 132 VAL A CA 1
ATOM 1019 C C . VAL A 1 132 ? 16.140 49.641 78.761 1.00 7.83 132 VAL A C 1
ATOM 1020 O O . VAL A 1 132 ? 15.310 48.879 78.359 1.00 7.04 132 VAL A O 1
ATOM 1024 N N . ARG A 1 133 ? 15.821 50.675 79.532 1.00 7.79 133 ARG A N 1
ATOM 1025 C CA . ARG A 1 133 ? 14.447 50.892 79.987 1.00 8.53 133 ARG A CA 1
ATOM 1026 C C . ARG A 1 133 ? 13.545 51.085 78.777 1.00 7.93 133 ARG A C 1
ATOM 1027 O O . ARG A 1 133 ? 12.478 50.489 78.695 1.00 7.29 133 ARG A O 1
ATOM 1035 N N . VAL A 1 134 ? 13.994 51.914 77.804 1.00 7.17 134 VAL A N 1
ATOM 1036 C CA . VAL A 1 134 ? 13.145 52.227 76.653 1.00 8.13 134 VAL A CA 1
ATOM 1037 C C . VAL A 1 134 ? 12.958 50.947 75.834 1.00 8.64 134 VAL A C 1
ATOM 1038 O O . VAL A 1 134 ? 11.819 50.648 75.392 1.00 8.82 134 VAL A O 1
ATOM 1042 N N . LEU A 1 135 ? 14.071 50.226 75.621 1.00 7.89 135 LEU A N 1
ATOM 1043 C CA . LEU A 1 135 ? 14.040 49.001 74.798 1.00 8.70 135 LEU A CA 1
ATOM 1044 C C . LEU A 1 135 ? 13.126 47.914 75.429 1.00 7.87 135 LEU A C 1
ATOM 1045 O O . LEU A 1 135 ? 12.376 47.234 74.736 1.00 6.94 135 LEU A O 1
ATOM 1050 N N . VAL A 1 136 ? 13.184 47.755 76.729 1.00 8.48 136 VAL A N 1
ATOM 1051 C CA . VAL A 1 136 ? 12.325 46.783 77.414 1.00 7.50 136 VAL A CA 1
ATOM 1052 C C . VAL A 1 136 ? 10.868 47.180 77.228 1.00 8.22 136 VAL A C 1
ATOM 1053 O O . VAL A 1 136 ? 10.056 46.362 76.861 1.00 7.41 136 VAL A O 1
ATOM 1057 N N . ALA A 1 137 ? 10.534 48.471 77.403 1.00 8.62 137 ALA A N 1
ATOM 1058 C CA . ALA A 1 137 ? 9.127 48.860 77.254 1.00 8.34 137 ALA A CA 1
ATOM 1059 C C . ALA A 1 137 ? 8.650 48.648 75.819 1.00 7.58 137 ALA A C 1
ATOM 1060 O O . ALA A 1 137 ? 7.546 48.129 75.586 1.00 7.62 137 ALA A O 1
ATOM 1062 N N . GLU A 1 138 ? 9.438 49.076 74.841 1.00 7.17 138 GLU A N 1
ATOM 1063 C CA . GLU A 1 138 ? 8.983 48.965 73.434 1.00 6.65 138 GLU A CA 1
ATOM 1064 C C . GLU A 1 138 ? 8.873 47.514 72.985 1.00 7.27 138 GLU A C 1
ATOM 1065 O O . GLU A 1 138 ? 7.917 47.166 72.263 1.00 7.88 138 GLU A O 1
ATOM 1071 N N . SER A 1 139 ? 9.835 46.681 73.381 1.00 7.83 139 SER A N 1
ATOM 1072 C CA . SER A 1 139 ? 9.890 45.333 72.844 1.00 7.07 139 SER A CA 1
ATOM 1073 C C . SER A 1 139 ? 8.776 44.524 73.428 1.00 7.55 139 SER A C 1
ATOM 1074 O O . SER A 1 139 ? 8.170 43.722 72.756 1.00 6.72 139 SER A O 1
ATOM 1077 N N . LEU A 1 140 ? 8.501 44.744 74.702 1.00 7.39 140 LEU A N 1
ATOM 1078 C CA . LEU A 1 140 ? 7.388 44.064 75.329 1.00 7.94 140 LEU A CA 1
ATOM 1079 C C . LEU A 1 140 ? 6.038 44.559 74.790 1.00 8.15 140 LEU A C 1
ATOM 1080 O O . LEU A 1 140 ? 5.116 43.793 74.704 1.00 9.19 140 LEU A O 1
ATOM 1085 N N . TYR A 1 141 ? 5.909 45.855 74.461 1.00 7.59 141 TYR A N 1
ATOM 1086 C CA . TYR A 1 141 ? 4.744 46.356 73.765 1.00 7.75 141 TYR A CA 1
ATOM 1087 C C . TYR A 1 141 ? 4.564 45.612 72.431 1.00 7.44 141 TYR A C 1
ATOM 1088 O O . TYR A 1 141 ? 3.440 45.161 72.058 1.00 7.93 141 TYR A O 1
ATOM 1097 N N . ARG A 1 142 ? 5.664 45.486 71.691 1.00 6.85 142 ARG A N 1
ATOM 1098 C CA . ARG A 1 142 ? 5.643 44.816 70.436 1.00 8.47 142 ARG A CA 1
ATOM 1099 C C . ARG A 1 142 ? 5.132 43.400 70.634 1.00 8.73 142 ARG A C 1
ATOM 1100 O O . ARG A 1 142 ? 4.280 42.947 69.892 1.00 9.91 142 ARG A O 1
ATOM 1108 N N . ALA A 1 143 ? 5.708 42.704 71.617 1.00 8.15 143 ALA A N 1
ATOM 1109 C CA . ALA A 1 143 ? 5.304 41.339 71.875 1.00 8.12 143 ALA A CA 1
ATOM 1110 C C . ALA A 1 143 ? 3.832 41.310 72.264 1.00 8.41 143 ALA A C 1
ATOM 1111 O O . ALA A 1 143 ? 3.110 40.427 71.783 1.00 10.31 143 ALA A O 1
ATOM 1113 N N . TRP A 1 144 ? 3.382 42.233 73.109 1.00 8.59 144 TRP A N 1
ATOM 1114 C CA . TRP A 1 144 ? 1.956 42.282 73.495 1.00 8.88 144 TRP A CA 1
ATOM 1115 C C . TRP A 1 144 ? 1.107 42.386 72.215 1.00 8.66 144 TRP A C 1
ATOM 1116 O O . TRP A 1 144 ? 0.057 41.736 72.072 1.00 10.82 144 TRP A O 1
ATOM 1127 N N . SER A 1 145 ? 1.472 43.303 71.328 1.00 10.62 145 SER A N 1
ATOM 1128 C CA . SER A 1 145 ? 0.716 43.571 70.094 1.00 12.07 145 SER A CA 1
ATOM 1129 C C . SER A 1 145 ? 0.586 42.321 69.212 1.00 12.40 145 SER A C 1
ATOM 1130 O O . SER A 1 145 ? -0.458 42.099 68.607 1.00 14.03 145 SER A O 1
ATOM 1133 N N . ILE A 1 146 ? 1.620 41.490 69.185 1.00 12.64 146 ILE A N 1
ATOM 1134 C CA . ILE A 1 146 ? 1.585 40.206 68.478 1.00 13.38 146 ILE A CA 1
ATOM 1135 C C . ILE A 1 146 ? 0.552 39.303 69.138 1.00 12.64 146 ILE A C 1
ATOM 1136 O O . ILE A 1 146 ? -0.239 38.642 68.438 1.00 13.91 146 ILE A O 1
ATOM 1141 N N . THR A 1 147 ? 0.566 39.240 70.452 1.00 11.90 147 THR A N 1
ATOM 1142 C CA . THR A 1 147 ? -0.335 38.350 71.174 1.00 11.54 147 THR A CA 1
ATOM 1143 C C . THR A 1 147 ? -1.776 38.691 71.058 1.00 12.01 147 THR A C 1
ATOM 1144 O O . THR A 1 147 ? -2.599 37.806 71.223 1.00 13.36 147 THR A O 1
ATOM 1148 N N . THR A 1 148 ? -2.088 39.955 70.778 1.00 11.31 148 THR A N 1
ATOM 1149 C CA . THR A 1 148 ? -3.481 40.424 70.697 1.00 13.77 148 THR A CA 1
ATOM 1150 C C . THR A 1 148 ? -3.891 40.780 69.260 1.00 13.55 148 THR A C 1
ATOM 1151 O O . THR A 1 148 ? -5.000 41.312 69.025 1.00 14.88 148 THR A O 1
ATOM 1155 N N . ASN A 1 149 ? -3.045 40.513 68.285 1.00 14.55 149 ASN A N 1
ATOM 1156 C CA . ASN A 1 149 ? -3.340 40.900 66.888 1.00 16.56 149 ASN A CA 1
ATOM 1157 C C . ASN A 1 149 ? -3.642 42.430 66.743 1.00 17.02 149 ASN A C 1
ATOM 1158 O O . ASN A 1 149 ? -4.521 42.862 66.000 1.00 18.97 149 ASN A O 1
ATOM 1163 N N . HIS A 1 150 ? -2.919 43.250 67.485 1.00 15.51 150 HIS A N 1
ATOM 1164 C CA . HIS A 1 150 ? -2.879 44.675 67.233 1.00 16.20 150 HIS A CA 1
ATOM 1165 C C . HIS A 1 150 ? -1.808 45.037 66.185 1.00 18.12 150 HIS A C 1
ATOM 1166 O O . HIS A 1 150 ? -0.716 44.414 66.163 1.00 21.46 150 HIS A O 1
ATOM 1173 N N . PRO A 1 151 ? -2.101 45.956 65.259 1.00 16.39 151 PRO A N 1
ATOM 1174 C CA . PRO A 1 151 ? -1.252 46.234 64.057 1.00 17.42 151 PRO A CA 1
ATOM 1175 C C . PRO A 1 151 ? 0.194 46.790 64.140 1.00 19.51 151 PRO A C 1
ATOM 1176 O O . PRO A 1 151 ? 0.924 46.982 63.117 1.00 21.97 151 PRO A O 1
ATOM 1180 N N . TYR A 1 152 ? 0.589 47.163 65.307 1.00 18.05 152 TYR A N 1
ATOM 1181 C CA . TYR A 1 152 ? 1.910 47.757 65.525 1.00 17.64 152 TYR A CA 1
ATOM 1182 C C . TYR A 1 152 ? 3.105 47.022 64.924 1.00 18.11 152 TYR A C 1
ATOM 1183 O O . TYR A 1 152 ? 3.932 47.654 64.349 1.00 18.86 152 TYR A O 1
ATOM 1192 N N . HIS A 1 153 ? 3.187 45.697 65.072 1.00 20.87 153 HIS A N 1
ATOM 1193 C CA . HIS A 1 153 ? 4.320 44.912 64.515 1.00 22.49 153 HIS A CA 1
ATOM 1194 C C . HIS A 1 153 ? 4.134 44.640 63.029 1.00 24.23 153 HIS A C 1
ATOM 1195 O O . HIS A 1 153 ? 3.145 44.051 62.697 1.00 28.14 153 HIS A O 1
ATOM 1210 N N . LYS B 1 2 ? 34.420 60.682 58.500 1.00 14.87 2 LYS B N 1
ATOM 1211 C CA . LYS B 1 2 ? 33.116 61.039 59.020 1.00 15.03 2 LYS B CA 1
ATOM 1212 C C . LYS B 1 2 ? 32.302 59.773 59.156 1.00 13.03 2 LYS B C 1
ATOM 1213 O O . LYS B 1 2 ? 32.441 58.870 58.376 1.00 14.10 2 LYS B O 1
ATOM 1219 N N . LEU B 1 3 ? 31.441 59.766 60.160 1.00 11.98 3 LEU B N 1
ATOM 1220 C CA . LEU B 1 3 ? 30.435 58.725 60.309 1.00 12.81 3 LEU B CA 1
ATOM 1221 C C . LEU B 1 3 ? 29.129 59.338 59.898 1.00 13.26 3 LEU B C 1
ATOM 1222 O O . LEU B 1 3 ? 28.747 60.368 60.490 1.00 14.26 3 LEU B O 1
ATOM 1227 N N . GLN B 1 4 ? 28.457 58.749 58.901 1.00 12.19 4 GLN B N 1
ATOM 1228 C CA . GLN B 1 4 ? 27.238 59.278 58.324 1.00 11.94 4 GLN B CA 1
ATOM 1229 C C . GLN B 1 4 ? 26.092 58.295 58.461 1.00 11.80 4 GLN B C 1
ATOM 1230 O O . GLN B 1 4 ? 26.126 57.263 57.875 1.00 12.46 4 GLN B O 1
ATOM 1236 N N . LEU B 1 5 ? 25.089 58.587 59.267 1.00 11.27 5 LEU B N 1
ATOM 1237 C CA . LEU B 1 5 ? 23.888 57.736 59.321 1.00 12.18 5 LEU B CA 1
ATOM 1238 C C . LEU B 1 5 ? 22.970 58.144 58.145 1.00 10.46 5 LEU B C 1
ATOM 1239 O O . LEU B 1 5 ? 22.671 59.336 57.987 1.00 12.38 5 LEU B O 1
ATOM 1244 N N . VAL B 1 6 ? 22.571 57.191 57.321 1.00 9.40 6 VAL B N 1
ATOM 1245 C CA . VAL B 1 6 ? 21.628 57.421 56.234 1.00 9.81 6 VAL B CA 1
ATOM 1246 C C . VAL B 1 6 ? 20.377 56.607 56.551 1.00 10.10 6 VAL B C 1
ATOM 1247 O O . VAL B 1 6 ? 20.376 55.361 56.555 1.00 10.62 6 VAL B O 1
ATOM 1251 N N . ALA B 1 7 ? 19.315 57.326 56.881 1.00 11.40 7 ALA B N 1
ATOM 1252 C CA . ALA B 1 7 ? 18.173 56.687 57.517 1.00 12.82 7 ALA B CA 1
ATOM 1253 C C . ALA B 1 7 ? 16.895 57.127 56.888 1.00 13.61 7 ALA B C 1
ATOM 1254 O O . ALA B 1 7 ? 16.711 58.297 56.579 1.00 14.78 7 ALA B O 1
ATOM 1256 N N . VAL B 1 8 ? 15.970 56.206 56.706 1.00 14.02 8 VAL B N 1
ATOM 1257 C CA . VAL B 1 8 ? 14.678 56.589 56.223 1.00 16.45 8 VAL B CA 1
ATOM 1258 C C . VAL B 1 8 ? 13.807 57.193 57.320 1.00 17.64 8 VAL B C 1
ATOM 1259 O O . VAL B 1 8 ? 13.748 56.695 58.416 1.00 20.39 8 VAL B O 1
ATOM 1263 N N . GLY B 1 9 ? 13.178 58.304 57.000 1.00 17.31 9 GLY B N 1
ATOM 1264 C CA . GLY B 1 9 ? 12.219 58.982 57.855 1.00 17.98 9 GLY B CA 1
ATOM 1265 C C . GLY B 1 9 ? 12.654 60.357 58.289 1.00 17.75 9 GLY B C 1
ATOM 1266 O O . GLY B 1 9 ? 13.799 60.608 58.638 1.00 17.49 9 GLY B O 1
ATOM 1267 N N . THR B 1 10 ? 11.692 61.264 58.328 1.00 18.71 10 THR B N 1
ATOM 1268 C CA . THR B 1 10 ? 11.928 62.627 58.739 1.00 20.18 10 THR B CA 1
ATOM 1269 C C . THR B 1 10 ? 10.989 62.879 59.919 1.00 20.31 10 THR B C 1
ATOM 1270 O O . THR B 1 10 ? 10.117 62.068 60.243 1.00 20.02 10 THR B O 1
ATOM 1274 N N . LYS B 1 11 ? 11.204 63.967 60.612 1.00 22.05 11 LYS B N 1
ATOM 1275 C CA . LYS B 1 11 ? 10.291 64.327 61.723 1.00 22.58 11 LYS B CA 1
ATOM 1276 C C . LYS B 1 11 ? 10.133 63.182 62.758 1.00 20.30 11 LYS B C 1
ATOM 1277 O O . LYS B 1 11 ? 9.026 62.728 63.110 1.00 22.02 11 LYS B O 1
ATOM 1291 N N . PRO B 1 13 ? 10.098 61.608 66.532 1.00 13.78 13 PRO B N 1
ATOM 1292 C CA . PRO B 1 13 ? 9.511 62.122 67.758 1.00 13.82 13 PRO B CA 1
ATOM 1293 C C . PRO B 1 13 ? 10.529 63.024 68.452 1.00 12.83 13 PRO B C 1
ATOM 1294 O O . PRO B 1 13 ? 11.710 62.820 68.272 1.00 12.89 13 PRO B O 1
ATOM 1298 N N . ASP B 1 14 ? 10.088 64.009 69.186 1.00 12.64 14 ASP B N 1
ATOM 1299 C CA . ASP B 1 14 ? 10.993 64.957 69.786 1.00 12.41 14 ASP B CA 1
ATOM 1300 C C . ASP B 1 14 ? 11.977 64.269 70.733 1.00 11.04 14 ASP B C 1
ATOM 1301 O O . ASP B 1 14 ? 13.131 64.631 70.790 1.00 12.01 14 ASP B O 1
ATOM 1306 N N . TRP B 1 15 ? 11.546 63.245 71.473 1.00 10.74 15 TRP B N 1
ATOM 1307 C CA . TRP B 1 15 ? 12.430 62.589 72.438 1.00 9.82 15 TRP B CA 1
ATOM 1308 C C . TRP B 1 15 ? 13.565 61.871 71.708 1.00 9.89 15 TRP B C 1
ATOM 1309 O O . TRP B 1 15 ? 14.662 61.782 72.195 1.00 9.51 15 TRP B O 1
ATOM 1320 N N . VAL B 1 16 ? 13.261 61.338 70.527 1.00 10.16 16 VAL B N 1
ATOM 1321 C CA . VAL B 1 16 ? 14.244 60.686 69.665 1.00 9.73 16 VAL B CA 1
ATOM 1322 C C . VAL B 1 16 ? 15.233 61.698 69.137 1.00 11.70 16 VAL B C 1
ATOM 1323 O O . VAL B 1 16 ? 16.450 61.504 69.231 1.00 10.91 16 VAL B O 1
ATOM 1327 N N . GLN B 1 17 ? 14.720 62.834 68.648 1.00 12.67 17 GLN B N 1
ATOM 1328 C CA . GLN B 1 17 ? 15.593 63.920 68.158 1.00 13.53 17 GLN B CA 1
ATOM 1329 C C . GLN B 1 17 ? 16.513 64.370 69.251 1.00 11.42 17 GLN B C 1
ATOM 1330 O O . GLN B 1 17 ? 17.727 64.525 69.045 1.00 12.90 17 GLN B O 1
ATOM 1336 N N . THR B 1 18 ? 15.980 64.478 70.465 1.00 10.52 18 THR B N 1
ATOM 1337 C CA . THR B 1 18 ? 16.798 64.979 71.582 1.00 11.49 18 THR B CA 1
ATOM 1338 C C . THR B 1 18 ? 17.860 63.987 72.017 1.00 10.40 18 THR B C 1
ATOM 1339 O O . THR B 1 18 ? 19.029 64.357 72.182 1.00 11.31 18 THR B O 1
ATOM 1343 N N . GLY B 1 19 ? 17.486 62.721 72.144 1.00 10.46 19 GLY B N 1
ATOM 13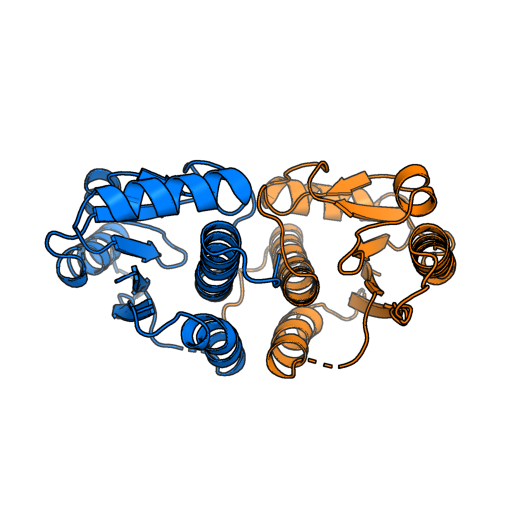44 C CA . GLY B 1 19 ? 18.414 61.687 72.575 1.00 8.75 19 GLY B CA 1
ATOM 1345 C C . GLY B 1 19 ? 19.473 61.485 71.488 1.00 9.69 19 GLY B C 1
ATOM 1346 O O . GLY B 1 19 ? 20.657 61.328 71.782 1.00 10.53 19 GLY B O 1
ATOM 1347 N N . PHE B 1 20 ? 19.032 61.404 70.245 1.00 9.65 20 PHE B N 1
ATOM 1348 C CA . PHE B 1 20 ? 19.962 61.279 69.129 1.00 9.41 20 PHE B CA 1
ATOM 1349 C C . PHE B 1 20 ? 21.023 62.375 69.147 1.00 10.43 20 PHE B C 1
ATOM 1350 O O . PHE B 1 20 ? 22.238 62.097 69.019 1.00 10.80 20 PHE B O 1
ATOM 1358 N N . THR B 1 21 ? 20.580 63.619 69.300 1.00 11.49 21 THR B N 1
ATOM 1359 C CA . THR B 1 21 ? 21.456 64.773 69.305 1.00 13.66 21 THR B CA 1
ATOM 1360 C C . THR B 1 21 ? 22.450 64.713 70.467 1.00 11.64 21 THR B C 1
ATOM 1361 O O . THR B 1 21 ? 23.618 65.104 70.346 1.00 9.79 21 THR B O 1
ATOM 1365 N N . GLU B 1 22 ? 21.989 64.244 71.612 1.00 11.11 22 GLU B N 1
ATOM 1366 C CA . GLU B 1 22 ? 22.792 64.244 72.790 1.00 10.64 22 GLU B CA 1
ATOM 1367 C C . GLU B 1 22 ? 24.010 63.345 72.578 1.00 10.95 22 GLU B C 1
ATOM 1368 O O . GLU B 1 22 ? 25.106 63.691 72.970 1.00 11.14 22 GLU B O 1
ATOM 1374 N N . TYR B 1 23 ? 23.845 62.243 71.844 1.00 8.76 23 TYR B N 1
ATOM 1375 C CA . TYR B 1 23 ? 25.032 61.438 71.501 1.00 8.96 23 TYR B CA 1
ATOM 1376 C C . TYR B 1 23 ? 25.848 62.017 70.387 1.00 8.04 23 TYR B C 1
ATOM 1377 O O . TYR B 1 23 ? 27.121 62.028 70.426 1.00 8.58 23 TYR B O 1
ATOM 1386 N N . LEU B 1 24 ? 25.174 62.477 69.345 1.00 8.71 24 LEU B N 1
ATOM 1387 C CA . LEU B 1 24 ? 25.887 63.074 68.209 1.00 8.45 24 LEU B CA 1
ATOM 1388 C C . LEU B 1 24 ? 26.799 64.215 68.686 1.00 8.91 24 LEU B C 1
ATOM 1389 O O . LEU B 1 24 ? 27.921 64.354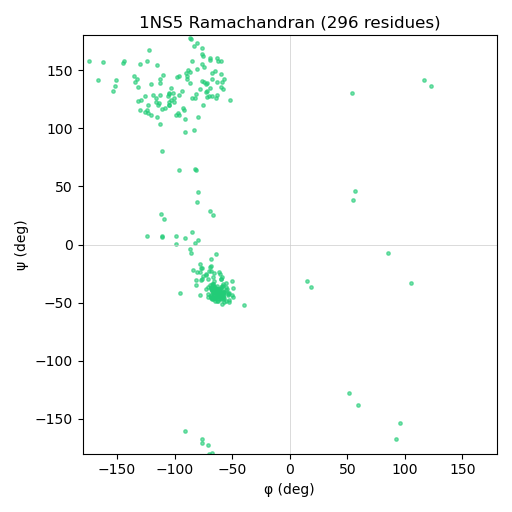 68.178 1.00 12.12 24 LEU B O 1
ATOM 1394 N N . ARG B 1 25 ? 26.333 65.004 69.646 1.00 8.29 25 ARG B N 1
ATOM 1395 C CA . ARG B 1 25 ? 27.079 66.187 70.099 1.00 8.33 25 ARG B CA 1
ATOM 1396 C C . ARG B 1 25 ? 28.380 65.821 70.847 1.00 9.57 25 ARG B C 1
ATOM 1397 O O . ARG B 1 25 ? 29.269 66.672 71.027 1.00 9.48 25 ARG B O 1
ATOM 1405 N N . ARG B 1 26 ? 28.531 64.552 71.204 1.00 9.51 26 ARG B N 1
ATOM 1406 C CA . ARG B 1 26 ? 29.730 64.106 71.934 1.00 8.82 26 ARG B CA 1
ATOM 1407 C C . ARG B 1 26 ? 30.887 63.966 71.002 1.00 8.67 26 ARG B C 1
ATOM 1408 O O . ARG B 1 26 ? 32.030 64.021 71.455 1.00 10.51 26 ARG B O 1
ATOM 1416 N N . PHE B 1 27 ? 30.632 63.762 69.715 1.00 8.57 27 PHE B N 1
ATOM 1417 C CA . PHE B 1 27 ? 31.750 63.511 68.789 1.00 8.54 27 PHE B CA 1
ATOM 1418 C C . PHE B 1 27 ? 32.542 64.807 68.551 1.00 11.02 27 PHE B C 1
ATOM 1419 O O . PHE B 1 27 ? 31.977 65.892 68.360 1.00 11.70 27 PHE B O 1
ATOM 1427 N N . PRO B 1 28 ? 33.858 64.686 68.537 1.00 10.99 28 PRO B N 1
ATOM 1428 C CA . PRO B 1 28 ? 34.712 65.871 68.379 1.00 12.99 28 PRO B CA 1
ATOM 1429 C C . PRO B 1 28 ? 34.820 66.298 66.922 1.00 12.90 28 PRO B C 1
ATOM 1430 O O . PRO B 1 28 ? 34.318 65.623 66.008 1.00 12.66 28 PRO B O 1
ATOM 1434 N N . LYS B 1 29 ? 35.458 67.445 66.716 1.00 13.96 29 LYS B N 1
ATOM 1435 C CA . LYS B 1 29 ? 35.611 68.025 65.408 1.00 15.54 29 LYS B CA 1
ATOM 1436 C C . LYS B 1 29 ? 36.315 67.071 64.471 1.00 16.50 29 LYS B C 1
ATOM 1437 O O . LYS B 1 29 ? 35.959 67.012 63.292 1.00 17.28 29 LYS B O 1
ATOM 1443 N N . ASP B 1 30 ? 37.260 66.268 64.995 1.00 16.00 30 ASP B N 1
ATOM 1444 C CA . ASP B 1 30 ? 37.999 65.389 64.122 1.00 16.26 30 ASP B CA 1
ATOM 1445 C C . ASP B 1 30 ? 37.323 64.118 63.713 1.00 16.26 30 ASP B C 1
ATOM 1446 O O . ASP B 1 30 ? 37.933 63.352 62.975 1.00 16.53 30 ASP B O 1
ATOM 1459 N N . PRO B 1 32 ? 33.525 63.850 62.504 1.00 15.87 32 PRO B N 1
ATOM 1460 C CA . PRO B 1 32 ? 32.163 64.313 62.267 1.00 16.50 32 PRO B CA 1
ATOM 1461 C C . PRO B 1 32 ? 31.174 63.182 62.311 1.00 15.63 32 PRO B C 1
ATOM 1462 O O . PRO B 1 32 ? 31.502 62.126 61.773 1.00 15.19 32 PRO B O 1
ATOM 1466 N N . PHE B 1 33 ? 30.041 63.400 62.970 1.00 15.68 33 PHE B N 1
ATOM 1467 C CA . PHE B 1 33 ? 28.929 62.429 63.036 1.00 14.61 33 PHE B CA 1
ATOM 1468 C C . PHE B 1 33 ? 27.684 63.167 62.522 1.00 15.68 33 PHE B C 1
ATOM 1469 O O . PHE B 1 33 ? 27.245 64.185 63.101 1.00 15.52 33 PHE B O 1
ATOM 1477 N N . GLU B 1 34 ? 27.165 62.685 61.417 1.00 15.05 34 GLU B N 1
ATOM 1478 C CA . GLU B 1 34 ? 26.149 63.349 60.598 1.00 15.31 34 GLU B CA 1
ATOM 1479 C C . GLU B 1 34 ? 24.992 62.433 60.269 1.00 15.21 34 GLU B C 1
ATOM 1480 O O . GLU B 1 34 ? 25.156 61.209 60.236 1.00 15.42 34 GLU B O 1
ATOM 1486 N N . LEU B 1 35 ? 23.830 63.049 59.989 1.00 14.96 35 LEU B N 1
ATOM 1487 C CA . LEU B 1 35 ? 22.601 62.354 59.697 1.00 14.91 35 LEU B CA 1
ATOM 1488 C C . LEU B 1 35 ? 22.050 62.854 58.361 1.00 14.58 35 LEU B C 1
ATOM 1489 O O . LEU B 1 35 ? 21.909 64.053 58.150 1.00 15.49 35 LEU B O 1
ATOM 1494 N N . ILE B 1 36 ? 21.759 61.930 57.465 1.00 14.25 36 ILE B N 1
ATOM 1495 C CA . ILE B 1 36 ? 20.965 62.164 56.288 1.00 13.76 36 ILE B CA 1
ATOM 1496 C C . ILE B 1 36 ? 19.678 61.396 56.372 1.00 13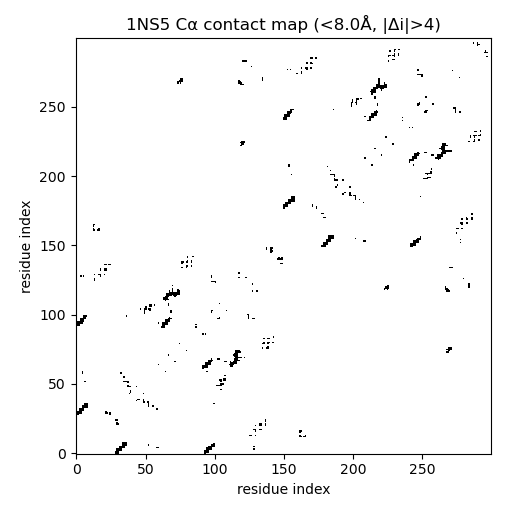.90 36 ILE B C 1
ATOM 1497 O O . ILE B 1 36 ? 19.676 60.186 56.545 1.00 13.48 36 ILE B O 1
ATOM 1502 N N . GLU B 1 37 ? 18.578 62.137 56.297 1.00 14.42 37 GLU B N 1
ATOM 1503 C CA . GLU B 1 37 ? 17.259 61.582 56.275 1.00 13.46 37 GLU B CA 1
ATOM 1504 C C . GLU B 1 37 ? 16.716 61.436 54.844 1.00 14.06 37 GLU B C 1
ATOM 1505 O O . GLU B 1 37 ? 16.741 62.399 54.066 1.00 15.87 37 GLU B O 1
ATOM 1511 N N . ILE B 1 38 ? 16.238 60.233 54.522 1.00 13.82 38 ILE B N 1
ATOM 1512 C CA . ILE B 1 38 ? 15.601 59.900 53.251 1.00 15.10 38 ILE B CA 1
ATOM 1513 C C . ILE B 1 38 ? 14.108 59.879 53.482 1.00 16.67 38 ILE B C 1
ATOM 1514 O O . ILE B 1 38 ? 13.622 59.197 54.370 1.00 14.97 38 ILE B O 1
ATOM 1519 N N . PRO B 1 39 ? 13.347 60.561 52.641 1.00 18.23 39 PRO B N 1
ATOM 1520 C CA . PRO B 1 39 ? 11.894 60.544 52.800 1.00 20.52 39 PRO B CA 1
ATOM 1521 C C . PRO B 1 39 ? 11.328 59.143 52.734 1.00 21.27 39 PRO B C 1
ATOM 1522 O O . PRO B 1 39 ? 11.714 58.372 51.877 1.00 20.96 39 PRO B O 1
ATOM 1526 N N . ALA B 1 40 ? 10.447 58.808 53.663 1.00 23.65 40 ALA B N 1
ATOM 1527 C CA . ALA B 1 40 ? 9.702 57.553 53.619 1.00 24.69 40 ALA B CA 1
ATOM 1528 C C . ALA B 1 40 ? 8.642 57.622 52.522 1.00 26.04 40 ALA B C 1
ATOM 1529 O O . ALA B 1 40 ? 7.880 58.570 52.441 1.00 24.09 40 ALA B O 1
ATOM 1531 N N . GLY B 1 41 ? 8.571 56.599 51.683 1.00 27.51 41 GLY B N 1
ATOM 1532 C CA . GLY B 1 41 ? 7.531 56.548 50.663 1.00 29.17 41 GLY B CA 1
ATOM 1533 C C . GLY B 1 41 ? 6.153 56.375 51.280 1.00 30.69 41 GLY B C 1
ATOM 1534 O O . GLY B 1 41 ? 6.028 55.748 52.335 1.00 30.85 41 GLY B O 1
ATOM 1535 N N . LYS B 1 42 ? 5.139 56.953 50.632 1.00 33.12 42 LYS B N 1
ATOM 1536 C CA . LYS B 1 42 ? 3.754 56.927 51.132 1.00 35.14 42 LYS B CA 1
ATOM 1537 C C . LYS B 1 42 ? 3.217 55.575 50.725 1.00 35.32 42 LYS B C 1
ATOM 1538 O O . LYS B 1 42 ? 3.343 55.192 49.557 1.00 34.78 42 LYS B O 1
ATOM 1544 N N . ARG B 1 43 ? 2.633 54.845 51.663 1.00 35.62 43 ARG B N 1
ATOM 1545 C CA . ARG B 1 43 ? 2.103 53.533 51.322 1.00 36.39 43 ARG B CA 1
ATOM 1546 C C . ARG B 1 43 ? 0.576 53.528 51.372 1.00 35.65 43 ARG B C 1
ATOM 1547 O O . ARG B 1 43 ? 0.020 53.069 52.329 1.00 35.08 43 ARG B O 1
ATOM 1555 N N . GLY B 1 44 ? -0.077 54.030 50.315 1.00 35.68 44 GLY B N 1
ATOM 1556 C CA . GLY B 1 44 ? -1.539 54.044 50.202 1.00 34.67 44 GLY B CA 1
ATOM 1557 C C . GLY B 1 44 ? -2.153 52.695 49.857 1.00 34.32 44 GLY B C 1
ATOM 1558 O O . GLY B 1 44 ? -1.461 51.669 49.854 1.00 33.97 44 GLY B O 1
ATOM 1559 N N . LYS B 1 45 ? -3.458 52.673 49.553 1.00 33.53 45 LYS B N 1
ATOM 1560 C CA . LYS B 1 45 ? -4.199 51.400 49.529 1.00 33.50 45 LYS B CA 1
ATOM 1561 C C . LYS B 1 45 ? -3.736 50.489 48.387 1.00 33.41 45 LYS B C 1
ATOM 1562 O O . LYS B 1 45 ? -3.710 49.241 48.494 1.00 33.48 45 LYS B O 1
ATOM 1568 N N . ASN B 1 46 ? -3.364 51.111 47.285 1.00 32.54 46 ASN B N 1
ATOM 1569 C CA . ASN B 1 46 ? -2.917 50.339 46.158 1.00 32.08 46 ASN B CA 1
ATOM 1570 C C . ASN B 1 46 ? -1.412 50.482 45.936 1.00 31.39 46 ASN B C 1
ATOM 1571 O O . ASN B 1 46 ? -0.940 50.245 44.819 1.00 31.92 46 ASN B O 1
ATOM 1576 N N . ALA B 1 47 ? -0.684 50.862 46.982 1.00 30.16 47 ALA B N 1
ATOM 1577 C CA . ALA B 1 47 ? 0.762 51.081 46.893 1.00 29.03 47 ALA B CA 1
ATOM 1578 C C . ALA B 1 47 ? 1.509 49.848 46.388 1.00 27.74 47 ALA B C 1
ATOM 1579 O O . ALA B 1 47 ? 1.189 48.697 46.744 1.00 27.91 47 ALA B O 1
ATOM 1581 N N . ASP B 1 48 ? 2.525 50.101 45.582 1.00 25.19 48 ASP B N 1
ATOM 1582 C CA . ASP B 1 48 ? 3.414 49.053 45.110 1.00 24.12 48 ASP B CA 1
ATOM 1583 C C . ASP B 1 48 ? 4.512 49.008 46.116 1.00 22.94 48 ASP B C 1
ATOM 1584 O O . ASP B 1 48 ? 5.461 49.784 46.049 1.00 22.03 48 ASP B O 1
ATOM 1589 N N . ILE B 1 49 ? 4.405 48.102 47.069 1.00 23.81 49 ILE B N 1
ATOM 1590 C CA . ILE B 1 49 ? 5.351 48.082 48.188 1.00 24.32 49 ILE B CA 1
ATOM 1591 C C . ILE B 1 49 ? 6.791 47.821 47.780 1.00 23.00 49 ILE B C 1
ATOM 1592 O O . ILE B 1 49 ? 7.706 48.445 48.314 1.00 22.09 49 ILE B O 1
ATOM 1597 N N . LYS B 1 50 ? 6.983 46.886 46.854 1.00 22.83 50 LYS B N 1
ATOM 1598 C CA . LYS B 1 50 ? 8.318 46.587 46.302 1.00 23.68 50 LYS B CA 1
ATOM 1599 C C . LYS B 1 50 ? 8.938 47.851 45.658 1.00 22.67 50 LYS B C 1
ATOM 1600 O O . LYS B 1 50 ? 10.088 48.153 45.928 1.00 22.25 50 LYS B O 1
ATOM 1606 N N . ARG B 1 51 ? 8.177 48.605 44.863 1.00 21.62 51 ARG B N 1
ATOM 1607 C CA . ARG B 1 51 ? 8.706 49.785 44.169 1.00 22.62 51 ARG B CA 1
ATOM 1608 C C . ARG B 1 51 ? 9.070 50.906 45.165 1.00 21.58 51 ARG B C 1
ATOM 1609 O O . ARG B 1 51 ? 10.120 51.528 45.040 1.00 23.18 51 ARG B O 1
ATOM 1617 N N . ILE B 1 52 ? 8.244 51.110 46.181 1.00 19.72 52 ILE B N 1
ATOM 1618 C CA . ILE B 1 52 ? 8.483 52.190 47.190 1.00 20.65 52 ILE B CA 1
ATOM 1619 C C . ILE B 1 52 ? 9.811 51.917 47.943 1.00 19.31 52 ILE B C 1
ATOM 1620 O O . ILE B 1 52 ? 10.587 52.843 48.249 1.00 19.30 52 ILE B O 1
ATOM 1625 N N . LEU B 1 53 ? 10.022 50.654 48.269 1.00 19.13 53 LEU B N 1
ATOM 1626 C CA . LEU B 1 53 ? 11.197 50.211 48.997 1.00 17.99 53 LEU B CA 1
ATOM 1627 C C . LEU B 1 53 ? 12.404 50.376 48.092 1.00 18.48 53 LEU B C 1
ATOM 1628 O O . LEU B 1 53 ? 13.465 50.824 48.530 1.00 19.04 53 LEU B O 1
ATOM 1633 N N . ASP B 1 54 ? 12.257 49.991 46.820 1.00 18.71 54 ASP B N 1
ATOM 1634 C CA . ASP B 1 54 ? 13.385 50.157 45.889 1.00 18.09 54 ASP B CA 1
ATOM 1635 C C . ASP B 1 54 ? 13.761 51.628 45.779 1.00 18.02 54 ASP B C 1
ATOM 1636 O O . ASP B 1 54 ? 14.939 51.939 45.770 1.00 17.43 54 ASP B O 1
ATOM 1641 N N . LYS B 1 55 ? 12.778 52.532 45.716 1.00 18.16 55 LYS B N 1
ATOM 1642 C CA . LYS B 1 55 ? 13.071 53.969 45.629 1.00 20.11 55 LYS B CA 1
ATOM 1643 C C . LYS B 1 55 ? 13.774 54.497 46.892 1.00 18.44 55 LYS B C 1
ATOM 1644 O O . LYS B 1 55 ? 14.682 55.307 46.782 1.00 17.99 55 LYS B O 1
ATOM 1650 N N . GLU B 1 56 ? 13.354 54.039 48.068 1.00 17.71 56 GLU B N 1
ATOM 1651 C CA . GLU B 1 56 ? 13.983 54.439 49.337 1.00 17.24 56 GLU B CA 1
ATOM 1652 C C . GLU B 1 56 ? 15.462 54.023 49.291 1.00 16.24 56 GLU B C 1
ATOM 1653 O O . GLU B 1 56 ? 16.359 54.832 49.584 1.00 16.20 56 GLU B O 1
ATOM 1659 N N . GLY B 1 57 ? 15.710 52.784 48.878 1.00 16.24 57 GLY B N 1
ATOM 1660 C CA . GLY B 1 57 ? 17.032 52.246 48.821 1.00 15.94 57 GLY B CA 1
ATOM 1661 C C . GLY B 1 57 ? 17.889 52.964 47.781 1.00 16.25 57 GLY B C 1
ATOM 1662 O O . GLY B 1 57 ? 19.069 53.212 47.996 1.00 15.21 57 GLY B O 1
ATOM 1663 N N . GLU B 1 58 ? 17.310 53.282 46.622 1.00 16.87 58 GLU B N 1
ATOM 1664 C CA . GLU B 1 58 ? 18.049 54.032 45.587 1.00 17.66 58 GLU B CA 1
ATOM 1665 C C . GLU B 1 58 ? 18.549 55.393 46.154 1.00 17.27 58 GLU B C 1
ATOM 1666 O O . GLU B 1 58 ? 19.697 55.762 45.927 1.00 18.36 58 GLU B O 1
ATOM 1672 N N . GLN B 1 59 ? 17.696 56.083 46.892 1.00 17.00 59 GLN B N 1
ATOM 1673 C CA . GLN B 1 59 ? 18.013 57.360 47.512 1.00 15.34 59 GLN B CA 1
ATOM 1674 C C . GLN B 1 59 ? 19.072 57.203 48.585 1.00 15.25 59 GLN B C 1
ATOM 1675 O O . GLN B 1 59 ? 19.927 58.098 48.745 1.00 15.29 59 GLN B O 1
ATOM 1689 N N . LEU B 1 61 ? 21.355 54.794 48.768 1.00 14.83 61 LEU B N 1
ATOM 1690 C CA . LEU B 1 61 ? 22.610 54.484 48.136 1.00 14.74 61 LEU B CA 1
ATOM 1691 C C . LEU B 1 61 ? 23.224 55.727 47.466 1.00 16.52 61 LEU B C 1
ATOM 1692 O O . LEU B 1 61 ? 24.455 55.915 47.489 1.00 16.68 61 LEU B O 1
ATOM 1697 N N . ALA B 1 62 ? 22.392 56.582 46.898 1.00 17.23 62 ALA B N 1
ATOM 1698 C CA . ALA B 1 62 ? 22.871 57.818 46.251 1.00 17.39 62 ALA B CA 1
ATOM 1699 C C . ALA B 1 62 ? 23.570 58.682 47.291 1.00 17.25 62 ALA B C 1
ATOM 1700 O O . ALA B 1 62 ? 24.595 59.269 47.037 1.00 17.79 62 ALA B O 1
ATOM 1702 N N . ALA B 1 63 ? 22.974 58.773 48.477 1.00 16.67 63 ALA B N 1
ATOM 1703 C CA . ALA B 1 63 ? 23.499 59.575 49.574 1.00 16.01 63 ALA B CA 1
ATOM 1704 C C . ALA B 1 63 ? 24.816 59.042 50.114 1.00 15.62 63 ALA B C 1
ATOM 1705 O O . ALA B 1 63 ? 25.663 59.826 50.519 1.00 16.74 63 ALA B O 1
ATOM 1707 N N . ALA B 1 64 ? 24.972 57.723 50.144 1.00 15.12 64 ALA B N 1
ATOM 1708 C CA . ALA B 1 64 ? 26.198 57.092 50.641 1.00 16.73 64 ALA B CA 1
ATOM 1709 C C . ALA B 1 64 ? 27.372 57.270 49.662 1.00 16.97 64 ALA B C 1
ATOM 1710 O O . ALA B 1 64 ? 28.522 57.210 50.054 1.00 16.71 64 ALA B O 1
ATOM 1712 N N . GLY B 1 65 ? 27.068 57.450 48.372 1.00 17.00 65 GLY B N 1
ATOM 1713 C CA . GLY B 1 65 ? 28.112 57.650 47.386 1.00 17.58 65 GLY B CA 1
ATOM 1714 C C . GLY B 1 65 ? 29.182 56.596 47.436 1.00 17.18 65 GLY B C 1
ATOM 1715 O O . GLY B 1 65 ? 28.866 55.423 47.412 1.00 16.30 65 GLY B O 1
ATOM 1716 N N . LYS B 1 66 ? 30.451 57.018 47.523 1.00 17.66 66 LYS B N 1
ATOM 1717 C CA . LYS B 1 66 ? 31.589 56.131 47.507 1.00 17.45 66 LYS B CA 1
ATOM 1718 C C . LYS B 1 66 ? 32.044 55.657 48.934 1.00 16.34 66 LYS B C 1
ATOM 1719 O O . LYS B 1 66 ? 33.044 54.976 49.118 1.00 15.94 66 LYS B O 1
ATOM 1725 N N . ASN B 1 67 ? 31.273 56.024 49.942 1.00 14.64 67 ASN B N 1
ATOM 1726 C CA . ASN B 1 67 ? 31.593 55.603 51.303 1.00 13.39 67 ASN B CA 1
ATOM 1727 C C . ASN B 1 67 ? 31.547 54.106 51.546 1.00 13.10 67 ASN B C 1
ATOM 1728 O O . ASN B 1 67 ? 30.915 53.382 50.796 1.00 11.40 67 ASN B O 1
ATOM 1733 N N . ARG B 1 68 ? 32.199 53.646 52.620 1.00 12.15 68 ARG B N 1
ATOM 1734 C CA . ARG B 1 68 ? 32.018 52.279 53.096 1.00 12.84 68 ARG B CA 1
ATOM 1735 C C . ARG B 1 68 ? 30.556 52.150 53.546 1.00 12.20 68 ARG B C 1
ATOM 1736 O O . ARG B 1 68 ? 30.047 52.979 54.333 1.00 14.41 68 ARG B O 1
ATOM 1744 N N . ILE B 1 69 ? 29.878 51.174 53.013 1.00 11.69 69 ILE B N 1
ATOM 1745 C CA . ILE B 1 69 ? 28.459 50.927 53.310 1.00 12.92 69 ILE B CA 1
ATOM 1746 C C . ILE B 1 69 ? 28.319 49.860 54.366 1.00 12.41 69 ILE B C 1
ATOM 1747 O O . ILE B 1 69 ? 28.677 48.687 54.169 1.00 14.78 69 ILE B O 1
ATOM 1752 N N . VAL B 1 70 ? 27.829 50.260 55.529 1.00 11.69 70 VAL B N 1
ATOM 1753 C CA . VAL B 1 70 ? 27.510 49.310 56.609 1.00 10.48 70 VAL B CA 1
ATOM 1754 C C . VAL B 1 70 ? 26.008 49.358 56.801 1.00 9.45 70 VAL B C 1
ATOM 1755 O O . VAL B 1 70 ? 25.480 50.413 57.091 1.00 10.84 70 VAL B O 1
ATOM 1759 N N . THR B 1 71 ? 25.317 48.240 56.617 1.00 10.25 71 THR B N 1
ATOM 1760 C CA . THR B 1 71 ? 23.899 48.211 56.895 1.00 9.94 71 THR B CA 1
ATOM 1761 C C . THR B 1 71 ? 23.648 47.798 58.349 1.00 9.75 71 THR B C 1
ATOM 1762 O O . THR B 1 71 ? 24.349 46.953 58.940 1.00 11.09 71 THR B O 1
ATOM 1766 N N . LEU B 1 72 ? 22.572 48.367 58.891 1.00 10.20 72 LEU B N 1
ATOM 1767 C CA . LEU B 1 72 ? 21.971 47.903 60.119 1.00 9.84 72 LEU B CA 1
ATOM 1768 C C . LEU B 1 72 ? 20.896 46.920 59.664 1.00 12.18 72 LEU B C 1
ATOM 1769 O O . LEU B 1 72 ? 19.993 47.282 58.970 1.00 12.16 72 LEU B O 1
ATOM 1774 N N . ASP B 1 73 ? 21.054 45.661 60.056 1.00 14.30 73 ASP B N 1
ATOM 1775 C CA . ASP B 1 73 ? 20.125 44.624 59.596 1.00 17.41 73 ASP B CA 1
ATOM 1776 C C . ASP B 1 73 ? 20.113 43.490 60.658 1.00 18.56 73 ASP B C 1
ATOM 1777 O O . ASP B 1 73 ? 21.163 43.076 61.138 1.00 18.10 73 ASP B O 1
ATOM 1782 N N . ILE B 1 74 ? 18.928 43.035 61.070 1.00 19.10 74 ILE B N 1
ATOM 1783 C CA . ILE B 1 74 ? 18.872 41.963 62.083 1.00 21.49 74 ILE B CA 1
ATOM 1784 C C . ILE B 1 74 ? 19.742 40.688 61.844 1.00 22.27 74 ILE B C 1
ATOM 1785 O O . ILE B 1 74 ? 20.219 40.094 62.842 1.00 24.84 74 ILE B O 1
ATOM 1790 N N . PRO B 1 75 ? 19.998 40.250 60.597 1.00 22.35 75 PRO B N 1
ATOM 1791 C CA . PRO B 1 75 ? 20.954 39.147 60.322 1.00 22.68 75 PRO B CA 1
ATOM 1792 C C . PRO B 1 75 ? 22.447 39.496 60.267 1.00 21.85 75 PRO B C 1
ATOM 1793 O O . PRO B 1 75 ? 23.289 38.621 59.965 1.00 22.00 75 PRO B O 1
ATOM 1797 N N . GLY B 1 76 ? 22.778 40.758 60.505 1.00 18.77 76 GLY B N 1
ATOM 1798 C CA . GLY B 1 76 ? 24.184 41.190 60.482 1.00 17.03 76 GLY B CA 1
ATOM 1799 C C . GLY B 1 76 ? 25.009 40.687 61.650 1.00 14.67 76 GLY B C 1
ATOM 1800 O O . GLY B 1 76 ? 24.518 39.851 62.475 1.00 13.33 76 GLY B O 1
ATOM 1801 N N . LYS B 1 77 ? 26.249 41.179 61.748 1.00 12.94 77 LYS B N 1
ATOM 1802 C CA . LYS B 1 77 ? 27.176 40.668 62.783 1.00 12.62 77 LYS B CA 1
ATOM 1803 C C . LYS B 1 77 ? 26.693 41.204 64.151 1.00 12.59 77 LYS B C 1
ATOM 1804 O O . LYS B 1 77 ? 26.477 42.418 64.297 1.00 11.77 77 LYS B O 1
ATOM 1810 N N . PRO B 1 78 ? 26.496 40.338 65.132 1.00 12.01 78 PRO B N 1
ATOM 1811 C CA . PRO B 1 78 ? 26.074 40.783 66.470 1.00 12.28 78 PRO B CA 1
ATOM 1812 C C . PRO B 1 78 ? 27.267 41.246 67.289 1.00 11.89 78 PRO B C 1
ATOM 1813 O O . PRO B 1 78 ? 27.625 40.640 68.335 1.00 11.45 78 PRO B O 1
ATOM 1817 N N . TRP B 1 79 ? 27.887 42.318 66.822 1.00 10.64 79 TRP B N 1
ATOM 1818 C CA . TRP B 1 79 ? 29.115 42.821 67.451 1.00 10.93 79 TRP B CA 1
ATOM 1819 C C . TRP B 1 79 ? 28.814 43.165 68.916 1.00 11.83 79 TRP B C 1
ATOM 1820 O O . TRP B 1 79 ? 27.786 43.750 69.225 1.00 11.29 79 TRP B O 1
ATOM 1831 N N . ASP B 1 80 ? 29.748 42.848 69.804 1.00 10.27 80 ASP B N 1
ATOM 1832 C CA . ASP B 1 80 ? 29.756 43.369 71.150 1.00 10.71 80 ASP B CA 1
ATOM 1833 C C . ASP B 1 80 ? 30.487 44.716 71.141 1.00 9.26 80 ASP B C 1
ATOM 1834 O O . ASP B 1 80 ? 30.987 45.167 70.114 1.00 9.83 80 ASP B O 1
ATOM 1839 N N . THR B 1 81 ? 30.580 45.401 72.255 1.00 9.46 81 THR B N 1
ATOM 1840 C CA . THR B 1 81 ? 31.130 46.734 72.235 1.00 9.64 81 THR B CA 1
ATOM 1841 C C . THR B 1 81 ? 32.626 46.735 71.910 1.00 9.68 81 THR B C 1
ATOM 1842 O O . THR B 1 81 ? 33.068 47.551 71.136 1.00 9.71 81 THR B O 1
ATOM 1846 N N . PRO B 1 82 ? 33.431 45.855 72.494 1.00 10.45 82 PRO B N 1
ATOM 1847 C CA . PRO B 1 82 ? 34.842 45.802 72.099 1.00 10.26 82 PRO B CA 1
ATOM 1848 C C . PRO B 1 82 ? 34.994 45.550 70.610 1.00 10.08 82 PRO B C 1
ATOM 1849 O O . PRO B 1 82 ? 35.860 46.142 69.985 1.00 11.10 82 PRO B O 1
ATOM 1853 N N . GLN B 1 83 ? 34.168 44.670 70.061 1.00 10.20 83 GLN B N 1
ATOM 1854 C CA . GLN B 1 83 ? 34.205 44.400 68.633 1.00 10.54 83 GLN B CA 1
ATOM 1855 C C . GLN B 1 83 ? 33.904 45.633 67.789 1.00 9.43 83 GLN B C 1
ATOM 1856 O O . GLN B 1 83 ? 34.517 45.815 66.737 1.00 11.28 83 GLN B O 1
ATOM 1862 N N . LEU B 1 84 ? 32.903 46.423 68.207 1.00 8.25 84 LEU B N 1
ATOM 1863 C CA . LEU B 1 84 ? 32.504 47.622 67.513 1.00 9.58 84 LEU B CA 1
ATOM 1864 C C . LEU B 1 84 ? 33.619 48.646 67.578 1.00 8.86 84 LEU B C 1
ATOM 1865 O O . LEU B 1 84 ? 33.898 49.332 66.590 1.00 10.34 84 LEU B O 1
ATOM 1870 N N . ALA B 1 85 ? 34.319 48.710 68.705 1.00 8.93 85 ALA B N 1
ATOM 1871 C CA . ALA B 1 85 ? 35.439 49.626 68.838 1.00 9.80 85 ALA B CA 1
ATOM 1872 C C . ALA B 1 85 ? 36.527 49.199 67.864 1.00 9.26 85 ALA B C 1
ATOM 1873 O O . ALA B 1 85 ? 37.177 50.032 67.245 1.00 11.46 85 ALA B O 1
ATOM 1875 N N . ALA B 1 86 ? 36.774 47.899 67.743 1.00 10.45 86 ALA B N 1
ATOM 1876 C CA . ALA B 1 86 ? 37.791 47.394 66.810 1.00 10.29 86 ALA B CA 1
ATOM 1877 C C . ALA B 1 86 ? 37.412 47.679 65.371 1.00 10.01 86 ALA B C 1
ATOM 1878 O O . ALA B 1 86 ? 38.278 48.025 64.591 1.00 10.86 86 ALA B O 1
ATOM 1880 N N . GLU B 1 87 ? 36.119 47.604 65.037 1.00 10.59 87 GLU B N 1
ATOM 1881 C CA . GLU B 1 87 ? 35.637 47.932 63.695 1.00 10.87 87 GLU B CA 1
ATOM 1882 C C . GLU B 1 87 ? 35.773 49.427 63.394 1.00 10.28 87 GLU B C 1
ATOM 1883 O O . GLU B 1 87 ? 36.191 49.782 62.316 1.00 11.27 87 GLU B O 1
ATOM 1889 N N . LEU B 1 88 ? 35.517 50.282 64.373 1.00 9.89 88 LEU B N 1
ATOM 1890 C CA . LEU B 1 88 ? 35.681 51.710 64.229 1.00 10.16 88 LEU B CA 1
ATOM 1891 C C . LEU B 1 88 ? 37.168 52.008 63.889 1.00 9.74 88 LEU B C 1
ATOM 1892 O O . LEU B 1 88 ? 37.458 52.773 62.989 1.00 11.16 88 LEU B O 1
ATOM 1897 N N . GLU B 1 89 ? 38.092 51.327 64.542 1.00 10.53 89 GLU B N 1
ATOM 1898 C CA . GLU B 1 89 ? 39.514 51.453 64.242 1.00 12.13 89 GLU B CA 1
ATOM 1899 C C . GLU B 1 89 ? 39.814 50.963 62.856 1.00 13.33 89 GLU B C 1
ATOM 1900 O O . GLU B 1 89 ? 40.569 51.601 62.131 1.00 12.56 89 GLU B O 1
ATOM 1906 N N . ARG B 1 90 ? 39.195 49.850 62.468 1.00 13.09 90 ARG B N 1
ATOM 1907 C CA . ARG B 1 90 ? 39.380 49.304 61.153 1.00 14.78 90 ARG B CA 1
ATOM 1908 C C . ARG B 1 90 ? 38.887 50.245 60.040 1.00 13.30 90 ARG B C 1
ATOM 1909 O O . ARG B 1 90 ? 39.479 50.329 58.960 1.00 14.69 90 ARG B O 1
ATOM 1917 N N . TRP B 1 91 ? 37.781 50.900 60.269 1.00 13.18 91 TRP B N 1
ATOM 1918 C CA . TRP B 1 91 ? 37.200 51.862 59.321 1.00 12.99 91 TRP B CA 1
ATOM 1919 C C . TRP B 1 91 ? 38.157 53.012 59.017 1.00 14.56 91 TRP B C 1
ATOM 1920 O O . TRP B 1 91 ? 38.093 53.572 57.935 1.00 14.07 91 TRP B O 1
ATOM 1931 N N . LYS B 1 92 ? 39.021 53.377 59.954 1.00 16.31 92 LYS B N 1
ATOM 1932 C CA . LYS B 1 92 ? 40.000 54.463 59.678 1.00 18.42 92 LYS B CA 1
ATOM 1933 C C . LYS B 1 92 ? 41.023 54.132 58.639 1.00 19.79 92 LYS B C 1
ATOM 1934 O O . LYS B 1 92 ? 41.585 55.042 58.031 1.00 19.76 92 LYS B O 1
ATOM 1940 N N . LEU B 1 93 ? 41.339 52.856 58.499 1.00 20.71 93 LEU B N 1
ATOM 1941 C CA . LEU B 1 93 ? 42.501 52.447 57.703 1.00 23.24 93 LEU B CA 1
ATOM 1942 C C . LEU B 1 93 ? 42.452 52.713 56.197 1.00 24.04 93 LEU B C 1
ATOM 1943 O O . LEU B 1 93 ? 43.498 53.031 55.629 1.00 25.02 93 LEU B O 1
ATOM 1948 N N . ASP B 1 94 ? 41.284 52.687 55.562 1.00 24.52 94 ASP B N 1
ATOM 1949 C CA . ASP B 1 94 ? 41.302 52.825 54.098 1.00 23.82 94 ASP B CA 1
ATOM 1950 C C . ASP B 1 94 ? 40.998 54.240 53.657 1.00 22.38 94 ASP B C 1
ATOM 1951 O O . ASP B 1 94 ? 40.974 54.525 52.473 1.00 23.46 94 ASP B O 1
ATOM 1956 N N . GLY B 1 95 ? 40.767 55.153 54.607 1.00 21.28 95 GLY B N 1
ATOM 1957 C CA . GLY B 1 95 ? 40.546 56.536 54.286 1.00 20.29 95 GLY B CA 1
ATOM 1958 C C . GLY B 1 95 ? 39.143 57.009 53.926 1.00 19.85 95 GLY B C 1
ATOM 1959 O O . GLY B 1 95 ? 38.966 58.202 53.719 1.00 20.56 95 GLY B O 1
ATOM 1960 N N . ARG B 1 96 ? 38.169 56.116 53.768 1.00 18.84 96 ARG B N 1
ATOM 1961 C CA . ARG B 1 96 ? 36.835 56.520 53.344 1.00 18.18 96 ARG B CA 1
ATOM 1962 C C . ARG B 1 96 ? 35.994 56.973 54.539 1.00 16.23 96 ARG B C 1
ATOM 1963 O O . ARG B 1 96 ? 36.305 56.645 55.683 1.00 16.45 96 ARG B O 1
ATOM 1971 N N . ASP B 1 97 ? 34.969 57.763 54.274 1.00 15.01 97 ASP B N 1
ATOM 1972 C CA . ASP B 1 97 ? 33.903 57.970 55.263 1.00 13.77 97 ASP B CA 1
ATOM 1973 C C . ASP B 1 97 ? 33.039 56.713 55.286 1.00 12.84 97 ASP B C 1
ATOM 1974 O O . ASP B 1 97 ? 33.024 55.918 54.319 1.00 13.52 97 ASP B O 1
ATOM 1979 N N . VAL B 1 98 ? 32.263 56.578 56.355 1.00 11.66 98 VAL B N 1
ATOM 1980 C CA . VAL B 1 98 ? 31.420 55.414 56.522 1.00 12.06 98 VAL B CA 1
ATOM 1981 C C . VAL B 1 98 ? 29.958 55.822 56.576 1.00 12.04 98 VAL B C 1
ATOM 1982 O O . VAL B 1 98 ? 29.599 56.737 57.294 1.00 13.09 98 VAL B O 1
ATOM 1986 N N . SER B 1 99 ? 29.133 55.199 55.765 1.00 11.99 99 SER B N 1
ATOM 1987 C CA . SER B 1 99 ? 27.703 55.404 55.833 1.00 11.93 99 SER B CA 1
ATOM 1988 C C . SER B 1 99 ? 27.052 54.195 56.478 1.00 11.89 99 SER B C 1
ATOM 1989 O O . SER B 1 99 ? 27.253 53.051 56.012 1.00 12.51 99 SER B O 1
ATOM 1992 N N . LEU B 1 100 ? 26.198 54.465 57.469 1.00 10.42 100 LEU B N 1
ATOM 1993 C CA . LEU B 1 100 ? 25.493 53.399 58.218 1.00 10.48 100 LEU B CA 1
ATOM 1994 C C . LEU B 1 100 ? 24.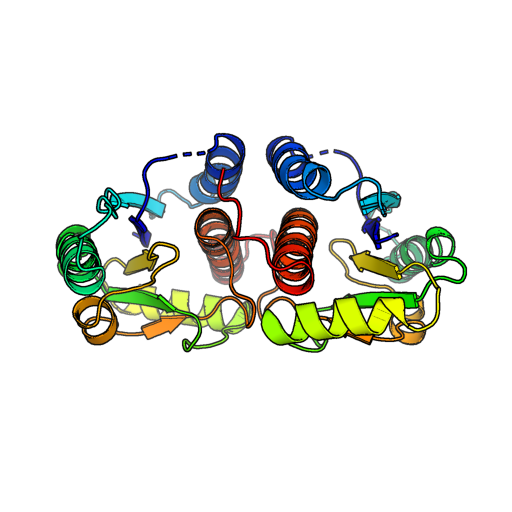040 53.506 57.824 1.00 11.33 100 LEU B C 1
ATOM 1995 O O . LEU B 1 100 ? 23.404 54.569 58.043 1.00 10.63 100 LEU B O 1
ATOM 2000 N N . LEU B 1 101 ? 23.514 52.446 57.183 1.00 11.43 101 LEU B N 1
ATOM 2001 C CA . LEU B 1 101 ? 22.231 52.504 56.539 1.00 11.36 101 LEU B CA 1
ATOM 2002 C C . LEU B 1 101 ? 21.172 51.868 57.409 1.00 11.54 101 LEU B C 1
ATOM 2003 O O . LEU B 1 101 ? 21.308 50.721 57.798 1.00 11.48 101 LEU B O 1
ATOM 2008 N N . ILE B 1 102 ? 20.136 52.652 57.740 1.00 10.32 102 ILE B N 1
ATOM 2009 C CA . ILE B 1 102 ? 19.004 52.178 58.541 1.00 11.80 102 ILE B CA 1
ATOM 2010 C C . ILE B 1 102 ? 17.724 52.240 57.681 1.00 12.49 102 ILE B C 1
ATOM 2011 O O . ILE B 1 102 ? 17.333 53.296 57.187 1.00 13.05 102 ILE B O 1
ATOM 2016 N N . GLY B 1 103 ? 17.029 51.140 57.580 1.00 13.96 103 GLY B N 1
ATOM 2017 C CA . GLY B 1 103 ? 15.866 51.043 56.724 1.00 14.79 103 GLY B CA 1
ATOM 2018 C C . GLY B 1 103 ? 14.676 51.611 57.477 1.00 17.84 103 GLY B C 1
ATOM 2019 O O . GLY B 1 103 ? 14.748 51.900 58.658 1.00 19.58 103 GLY B O 1
ATOM 2020 N N . GLY B 1 104 ? 13.571 51.772 56.767 1.00 20.81 104 GLY B N 1
ATOM 2021 C CA . GLY B 1 104 ? 12.328 52.209 57.404 1.00 22.02 104 GLY B CA 1
ATOM 2022 C C . GLY B 1 104 ? 11.549 50.978 57.848 1.00 24.10 104 GLY B C 1
ATOM 2023 O O . GLY B 1 104 ? 12.071 49.889 57.905 1.00 24.05 104 GLY B O 1
ATOM 2024 N N . PRO B 1 105 ? 10.251 51.108 58.074 1.00 26.23 105 PRO B N 1
ATOM 2025 C CA . PRO B 1 105 ? 9.505 49.996 58.662 1.00 26.95 105 PRO B CA 1
ATOM 2026 C C . PRO B 1 105 ? 9.478 48.684 57.823 1.00 26.03 105 PRO B C 1
ATOM 2027 O O . PRO B 1 105 ? 9.372 47.596 58.412 1.00 26.80 105 PRO B O 1
ATOM 2031 N N . GLU B 1 106 ? 9.683 48.761 56.510 1.00 24.04 106 GLU B N 1
ATOM 2032 C CA . GLU B 1 106 ? 9.700 47.588 55.651 1.00 23.20 106 GLU B CA 1
ATOM 2033 C C . GLU B 1 106 ? 11.139 47.109 55.346 1.00 21.88 106 GLU B C 1
ATOM 2034 O O . GLU B 1 106 ? 11.352 46.158 54.557 1.00 20.96 106 GLU B O 1
ATOM 2040 N N . GLY B 1 107 ? 12.121 47.721 56.006 1.00 19.44 107 GLY B N 1
ATOM 2041 C CA . GLY B 1 107 ? 13.488 47.189 55.951 1.00 18.92 107 GLY B CA 1
ATOM 2042 C C . GLY B 1 107 ? 14.245 47.821 54.846 1.00 18.18 107 GLY B C 1
ATOM 2043 O O . GLY B 1 107 ? 13.869 48.880 54.314 1.00 18.57 107 GLY B O 1
ATOM 2044 N N . LEU B 1 108 ? 15.370 47.210 54.571 1.00 17.50 108 LEU B N 1
ATOM 2045 C CA . LEU B 1 108 ? 16.307 47.652 53.584 1.00 16.84 108 LEU B CA 1
ATOM 2046 C C . LEU B 1 108 ? 15.943 47.023 52.242 1.00 16.69 108 LEU B C 1
ATOM 2047 O O . LEU B 1 108 ? 15.430 45.883 52.162 1.00 16.11 108 LEU B O 1
ATOM 2052 N N . SER B 1 109 ? 16.121 47.800 51.195 1.00 16.15 109 SER B N 1
ATOM 2053 C CA . SER B 1 109 ? 15.824 47.303 49.838 1.00 16.69 109 SER B CA 1
ATOM 2054 C C . SER B 1 109 ? 16.825 46.249 49.425 1.00 16.22 109 SER B C 1
ATOM 2055 O O . SER B 1 109 ? 17.944 46.187 49.946 1.00 16.36 109 SER B O 1
ATOM 2058 N N . PRO B 1 110 ? 16.461 45.409 48.458 1.00 17.56 110 PRO B N 1
ATOM 2059 C CA . PRO B 1 110 ? 17.415 44.434 47.944 1.00 18.22 110 PRO B CA 1
ATOM 2060 C C . PRO B 1 110 ? 18.772 45.025 47.483 1.00 18.13 110 PRO B C 1
ATOM 2061 O O . PRO B 1 110 ? 19.826 44.428 47.779 1.00 19.13 110 PRO B O 1
ATOM 2065 N N . ALA B 1 111 ? 18.747 46.157 46.801 1.00 16.67 111 ALA B N 1
ATOM 2066 C CA . ALA B 1 111 ? 19.966 46.823 46.346 1.00 15.69 111 ALA B CA 1
ATOM 2067 C C . ALA B 1 111 ? 20.861 47.248 47.533 1.00 16.12 111 ALA B C 1
ATOM 2068 O O . ALA B 1 111 ? 22.070 47.114 47.479 1.00 14.65 111 ALA B O 1
ATOM 2070 N N . CYS B 1 112 ? 20.250 47.748 48.609 1.00 14.39 112 CYS B N 1
ATOM 2071 C CA . CYS B 1 112 ? 21.040 48.052 49.791 1.00 14.14 112 CYS B CA 1
ATOM 2072 C C . CYS B 1 112 ? 21.717 46.822 50.370 1.00 14.55 112 CYS B C 1
ATOM 2073 O O . CYS B 1 112 ? 22.888 46.888 50.716 1.00 15.87 112 CYS B O 1
ATOM 2076 N N . LYS B 1 113 ? 21.019 45.686 50.435 1.00 14.59 113 LYS B N 1
ATOM 2077 C CA . LYS B 1 113 ? 21.624 44.445 50.949 1.00 16.64 113 LYS B CA 1
ATOM 2078 C C . LYS B 1 113 ? 22.785 43.968 50.061 1.00 16.98 113 LYS B C 1
ATOM 2079 O O . LYS B 1 113 ? 23.802 43.503 50.577 1.00 16.74 113 LYS B O 1
ATOM 2085 N N . ALA B 1 114 ? 22.617 44.130 48.747 1.00 18.27 114 ALA B N 1
ATOM 2086 C CA . ALA B 1 114 ? 23.612 43.678 47.774 1.00 18.27 114 ALA B CA 1
ATOM 2087 C C . ALA B 1 114 ? 24.844 44.578 47.870 1.00 19.29 114 ALA B C 1
ATOM 2088 O O . ALA B 1 114 ? 25.933 44.099 47.713 1.00 20.51 114 ALA B O 1
ATOM 2090 N N . ALA B 1 115 ? 24.660 45.844 48.250 1.00 18.65 115 ALA B N 1
ATOM 2091 C CA . ALA B 1 115 ? 25.742 46.836 48.302 1.00 17.91 115 ALA B CA 1
ATOM 2092 C C . ALA B 1 115 ? 26.528 46.789 49.580 1.00 17.38 115 ALA B C 1
ATOM 2093 O O . ALA B 1 115 ? 27.677 47.256 49.593 1.00 17.70 115 ALA B O 1
ATOM 2095 N N . ALA B 1 116 ? 25.930 46.236 50.644 1.00 16.23 116 ALA B N 1
ATOM 2096 C CA . ALA B 1 116 ? 26.560 46.211 51.997 1.00 16.02 116 ALA B CA 1
ATOM 2097 C C . ALA B 1 116 ? 27.953 45.645 51.966 1.00 15.39 116 ALA B C 1
ATOM 2098 O O . ALA B 1 116 ? 28.128 44.518 51.587 1.00 15.91 116 ALA B O 1
ATOM 2100 N N . GLU B 1 117 ? 28.928 46.398 52.463 1.00 15.01 117 GLU B N 1
ATOM 2101 C CA . GLU B 1 117 ? 30.274 45.887 52.687 1.00 15.46 117 GLU B CA 1
ATOM 2102 C C . GLU B 1 117 ? 30.367 45.122 53.969 1.00 15.46 117 GLU B C 1
ATOM 2103 O O . GLU B 1 117 ? 31.064 44.128 54.065 1.00 15.45 117 GLU B O 1
ATOM 2109 N N . GLN B 1 118 ? 29.607 45.581 54.972 1.00 13.31 118 GLN B N 1
ATOM 2110 C CA . GLN B 1 118 ? 29.497 44.938 56.260 1.00 13.80 118 GLN B CA 1
ATOM 2111 C C . GLN B 1 118 ? 28.067 45.165 56.661 1.00 12.31 118 GLN B C 1
ATOM 2112 O O . GLN B 1 118 ? 27.397 46.066 56.132 1.00 10.94 118 GLN B O 1
ATOM 2118 N N . SER B 1 119 ? 27.594 44.289 57.535 1.00 12.12 119 SER B N 1
ATOM 2119 C CA . SER B 1 119 ? 26.281 44.443 58.116 1.00 10.72 119 SER B CA 1
ATOM 2120 C C . SER B 1 119 ? 26.338 44.175 59.604 1.00 10.50 119 SER B C 1
ATOM 2121 O O . SER B 1 119 ? 27.126 43.332 60.056 1.00 11.56 119 SER B O 1
ATOM 2124 N N . TRP B 1 120 ? 25.522 44.907 60.361 1.00 10.59 120 TRP B N 1
ATOM 2125 C CA . TRP B 1 120 ? 25.645 44.967 61.818 1.00 10.04 120 TRP B CA 1
ATOM 2126 C C . TRP B 1 120 ? 24.225 44.746 62.409 1.00 10.34 120 TRP B C 1
ATOM 2127 O O . TRP B 1 120 ? 23.281 45.492 62.077 1.00 9.76 120 TRP B O 1
ATOM 2138 N N . SER B 1 121 ? 24.089 43.733 63.284 1.00 10.47 121 SER B N 1
ATOM 2139 C CA . SER B 1 121 ? 22.873 43.509 64.057 1.00 11.04 121 SER B CA 1
ATOM 2140 C C . SER B 1 121 ? 23.025 44.032 65.457 1.00 10.09 121 SER B C 1
ATOM 2141 O O . SER B 1 121 ? 23.897 43.569 66.186 1.00 12.17 121 SER B O 1
ATOM 2144 N N . LEU B 1 122 ? 22.086 44.878 65.868 1.00 9.87 122 LEU B N 1
ATOM 2145 C CA . LEU B 1 122 ? 22.015 45.387 67.195 1.00 9.63 122 LEU B CA 1
ATOM 2146 C C . LEU B 1 122 ? 21.383 44.470 68.195 1.00 10.07 122 LEU B C 1
ATOM 2147 O O . LEU B 1 122 ? 21.643 44.601 69.394 1.00 12.63 122 LEU B O 1
ATOM 2152 N N . SER B 1 123 ? 20.556 43.548 67.722 1.00 10.16 123 SER B N 1
ATOM 2153 C CA . SER B 1 123 ? 19.692 42.794 68.597 1.00 11.18 123 SER B CA 1
ATOM 2154 C C . SER B 1 123 ? 19.006 41.752 67.749 1.00 10.86 123 SER B C 1
ATOM 2155 O O . SER B 1 123 ? 18.882 41.912 66.520 1.00 11.18 123 SER B O 1
ATOM 2158 N N . ALA B 1 124 ? 18.551 40.702 68.413 1.00 10.64 124 ALA B N 1
ATOM 2159 C CA . ALA B 1 124 ? 17.700 39.695 67.789 1.00 10.71 124 ALA B CA 1
ATOM 2160 C C . ALA B 1 124 ? 16.269 40.220 67.628 1.00 9.25 124 ALA B C 1
ATOM 2161 O O . ALA B 1 124 ? 15.463 39.724 66.811 1.00 9.97 124 ALA B O 1
ATOM 2163 N N . LEU B 1 125 ? 15.940 41.235 68.416 1.00 8.06 125 LEU B N 1
ATOM 2164 C CA . LEU B 1 125 ? 14.590 41.797 68.408 1.00 7.82 125 LEU B CA 1
ATOM 2165 C C . LEU B 1 125 ? 14.370 42.629 67.148 1.00 8.93 125 LEU B C 1
ATOM 2166 O O . LEU B 1 125 ? 15.333 43.181 66.571 1.00 10.09 125 LEU B O 1
ATOM 2171 N N . THR B 1 126 ? 13.098 42.718 66.727 1.00 9.69 126 THR B N 1
ATOM 2172 C CA . THR B 1 126 ? 12.723 43.674 65.679 1.00 10.71 126 THR B CA 1
ATOM 2173 C C . THR B 1 126 ? 12.571 45.056 66.284 1.00 10.82 126 THR B C 1
ATOM 2174 O O . THR B 1 126 ? 11.605 45.302 67.019 1.00 12.23 126 THR B O 1
ATOM 2178 N N . LEU B 1 127 ? 13.504 45.945 65.964 1.00 11.18 127 LEU B N 1
ATOM 2179 C CA . LEU B 1 127 ? 13.561 47.257 66.604 1.00 11.72 127 LEU B CA 1
ATOM 2180 C C . LEU B 1 127 ? 12.895 48.311 65.714 1.00 11.01 127 LEU B C 1
ATOM 2181 O O . LEU B 1 127 ? 13.024 48.271 64.485 1.00 13.07 127 LEU B O 1
ATOM 2186 N N . PRO B 1 128 ? 12.212 49.282 66.295 1.00 11.69 128 PRO B N 1
ATOM 2187 C CA . PRO B 1 128 ? 11.633 50.371 65.507 1.00 11.95 128 PRO B CA 1
ATOM 2188 C C . PRO B 1 128 ? 12.708 51.338 65.061 1.00 10.95 128 PRO B C 1
ATOM 2189 O O . PRO B 1 128 ? 13.597 51.675 65.794 1.00 10.31 128 PRO B O 1
ATOM 2193 N N . HIS B 1 129 ? 12.600 51.804 63.843 1.00 11.53 129 HIS B N 1
ATOM 2194 C CA . HIS B 1 129 ? 13.654 52.623 63.284 1.00 13.66 129 HIS B CA 1
ATOM 2195 C C . HIS B 1 129 ? 14.052 53.875 64.105 1.00 12.94 129 HIS B C 1
ATOM 2196 O O . HIS B 1 129 ? 15.223 54.146 64.196 1.00 12.71 129 HIS B O 1
ATOM 2203 N N . PRO B 1 130 ? 13.150 54.620 64.751 1.00 14.08 130 PRO B N 1
ATOM 2204 C CA . PRO B 1 130 ? 13.591 55.766 65.528 1.00 14.53 130 PRO B CA 1
ATOM 2205 C C . PRO B 1 130 ? 14.547 55.384 66.652 1.00 14.30 130 PRO B C 1
ATOM 2206 O O . PRO B 1 130 ? 15.605 56.006 66.845 1.00 14.65 130 PRO B O 1
ATOM 2210 N N . LEU B 1 131 ? 14.232 54.313 67.347 1.00 14.11 131 LEU B N 1
ATOM 2211 C CA . LEU B 1 131 ? 15.076 53.838 68.407 1.00 13.86 131 LEU B CA 1
ATOM 2212 C C . LEU B 1 131 ? 16.415 53.351 67.860 1.00 13.14 131 LEU B C 1
ATOM 2213 O O . LEU B 1 131 ? 17.425 53.592 68.421 1.00 13.48 131 LEU B O 1
ATOM 2218 N N . VAL B 1 132 ? 16.400 52.697 66.713 1.00 11.51 132 VAL B N 1
ATOM 2219 C CA . VAL B 1 132 ? 17.645 52.275 66.062 1.00 11.02 132 VAL B CA 1
ATOM 2220 C C . VAL B 1 132 ? 18.614 53.454 65.866 1.00 9.56 132 VAL B C 1
ATOM 2221 O O . VAL B 1 132 ? 19.815 53.307 66.145 1.00 10.55 132 VAL B O 1
ATOM 2225 N N . ARG B 1 133 ? 18.129 54.616 65.441 1.00 10.23 133 ARG B N 1
ATOM 2226 C CA . ARG B 1 133 ? 18.991 55.752 65.260 1.00 11.47 133 ARG B CA 1
ATOM 2227 C C . ARG B 1 133 ? 19.698 56.056 66.563 1.00 10.26 133 ARG B C 1
ATOM 2228 O O . ARG B 1 133 ? 20.892 56.377 66.577 1.00 9.72 133 ARG B O 1
ATOM 2236 N N . VAL B 1 134 ? 18.930 56.068 67.658 1.00 10.03 134 VAL B N 1
ATOM 2237 C CA . VAL B 1 134 ? 19.504 56.464 68.981 1.00 10.34 134 VAL B CA 1
ATOM 2238 C C . VAL B 1 134 ? 20.534 55.424 69.408 1.00 9.76 134 VAL B C 1
ATOM 2239 O O . VAL B 1 134 ? 21.607 55.756 69.840 1.00 9.78 134 VAL B O 1
ATOM 2243 N N . LEU B 1 135 ? 20.194 54.149 69.261 1.00 9.60 135 LEU B N 1
ATOM 2244 C CA . LEU B 1 135 ? 21.119 53.070 69.568 1.00 9.18 135 LEU B CA 1
ATOM 2245 C C . LEU B 1 135 ? 22.426 53.076 68.784 1.00 8.43 135 LEU B C 1
ATOM 2246 O O . LEU B 1 135 ? 23.476 52.812 69.349 1.00 8.76 135 LEU B O 1
ATOM 2251 N N . VAL B 1 136 ? 22.366 53.416 67.509 1.00 8.87 136 VAL B N 1
ATOM 2252 C CA . VAL B 1 136 ? 23.536 53.519 66.684 1.00 8.14 136 VAL B CA 1
ATOM 2253 C C . VAL B 1 136 ? 24.394 54.668 67.166 1.00 7.60 136 VAL B C 1
ATOM 2254 O O . VAL B 1 136 ? 25.610 54.508 67.302 1.00 7.67 136 VAL B O 1
ATOM 2258 N N . ALA B 1 137 ? 23.803 55.834 67.424 1.00 8.00 137 ALA B N 1
ATOM 2259 C CA . ALA B 1 137 ? 24.599 56.965 67.906 1.00 8.10 137 ALA B CA 1
ATOM 2260 C C . ALA B 1 137 ? 25.255 56.649 69.242 1.00 7.17 137 ALA B C 1
ATOM 2261 O O . ALA B 1 137 ? 26.412 56.920 69.440 1.00 7.56 137 ALA B O 1
ATOM 2263 N N . GLU B 1 138 ? 24.503 56.105 70.169 1.00 7.01 138 GLU B N 1
ATOM 2264 C CA . GLU B 1 138 ? 25.073 55.812 71.497 1.00 7.41 138 GLU B CA 1
ATOM 2265 C C . GLU B 1 138 ? 26.178 54.775 71.390 1.00 7.63 138 GLU B C 1
ATOM 2266 O O . GLU B 1 138 ? 27.188 54.907 72.069 1.00 7.59 138 GLU B O 1
ATOM 2272 N N . SER B 1 139 ? 25.968 53.703 70.614 1.00 7.71 139 SER B N 1
ATOM 2273 C CA . SER B 1 139 ? 26.903 52.630 70.589 1.00 8.43 139 SER B CA 1
ATOM 2274 C C . SER B 1 139 ? 28.194 53.051 69.880 1.00 8.29 139 SER B C 1
ATOM 2275 O O . SER B 1 139 ? 29.297 52.645 70.284 1.00 9.07 139 SER B O 1
ATOM 2278 N N . LEU B 1 140 ? 28.071 53.869 68.841 1.00 7.83 140 LEU B N 1
ATOM 2279 C CA . LEU B 1 140 ? 29.228 54.412 68.170 1.00 8.15 140 LEU B CA 1
ATOM 2280 C C . LEU B 1 140 ? 29.954 55.386 69.062 1.00 7.68 140 LEU B C 1
ATOM 2281 O O . LEU B 1 140 ? 31.184 55.429 69.051 1.00 9.18 140 LEU B O 1
ATOM 2286 N N . TYR B 1 141 ? 29.215 56.151 69.861 1.00 7.58 141 TYR B N 1
ATOM 2287 C CA . TYR B 1 141 ? 29.849 56.985 70.854 1.00 6.86 141 TYR B CA 1
ATOM 2288 C C . TYR B 1 141 ? 30.639 56.159 71.835 1.00 7.54 141 TYR B C 1
ATOM 2289 O O . TYR B 1 141 ? 31.781 56.501 72.191 1.00 7.97 141 TYR B O 1
ATOM 2298 N N . ARG B 1 142 ? 30.050 55.063 72.297 1.00 8.01 142 ARG B N 1
ATOM 2299 C CA . ARG B 1 142 ? 30.716 54.226 73.248 1.00 8.54 142 ARG B CA 1
ATOM 2300 C C . ARG B 1 142 ? 32.002 53.661 72.636 1.00 8.00 142 ARG B C 1
ATOM 2301 O O . ARG B 1 142 ? 33.071 53.653 73.264 1.00 9.09 142 ARG B O 1
ATOM 2309 N N . ALA B 1 143 ? 31.907 53.200 71.403 1.00 8.94 143 ALA B N 1
ATOM 2310 C CA . ALA B 1 143 ? 33.067 52.759 70.688 1.00 7.80 143 ALA B CA 1
ATOM 2311 C C . ALA B 1 143 ? 34.108 53.840 70.528 1.00 8.27 143 ALA B C 1
ATOM 2312 O O . ALA B 1 143 ? 35.293 53.598 70.755 1.00 9.40 143 ALA B O 1
ATOM 2314 N N . TRP B 1 144 ? 33.682 55.055 70.215 1.00 8.18 144 TRP B N 1
ATOM 2315 C CA . TRP B 1 144 ? 34.624 56.160 70.166 1.00 9.00 144 TRP B CA 1
ATOM 2316 C C . TRP B 1 144 ? 35.338 56.348 71.479 1.00 9.04 144 TRP B C 1
ATOM 2317 O O . TRP B 1 144 ? 36.557 56.575 71.512 1.00 10.62 144 TRP B O 1
ATOM 2328 N N . SER B 1 145 ? 34.603 56.277 72.579 1.00 8.09 145 SER B N 1
ATOM 2329 C CA . SER B 1 145 ? 35.187 56.498 73.924 1.00 8.28 145 SER B CA 1
ATOM 2330 C C . SER B 1 145 ? 36.256 55.448 74.219 1.00 10.07 145 SER B C 1
ATOM 2331 O O . SER B 1 145 ? 37.322 55.766 74.783 1.00 11.47 145 SER B O 1
ATOM 2334 N N . ILE B 1 146 ? 36.005 54.211 73.783 1.00 10.02 146 ILE B N 1
ATOM 2335 C CA . ILE B 1 146 ? 36.985 53.129 73.973 1.00 10.84 146 ILE B CA 1
ATOM 2336 C C . ILE B 1 146 ? 38.246 53.372 73.089 1.00 10.97 146 ILE B C 1
ATOM 2337 O O . ILE B 1 146 ? 39.398 53.253 73.565 1.00 11.81 146 ILE B O 1
ATOM 2342 N N . THR B 1 147 ? 38.074 53.747 71.817 1.00 10.09 147 THR B N 1
ATOM 2343 C CA . THR B 1 147 ? 39.211 53.923 70.924 1.00 11.25 147 THR B CA 1
ATOM 2344 C C . THR B 1 147 ? 40.049 55.126 71.318 1.00 11.88 147 THR B C 1
ATOM 2345 O O . THR B 1 147 ? 41.240 55.184 70.980 1.00 14.46 147 THR B O 1
ATOM 2349 N N . THR B 1 148 ? 39.476 56.056 72.097 1.00 11.98 148 THR B N 1
ATOM 2350 C CA . THR B 1 148 ? 40.178 57.278 72.489 1.00 12.61 148 THR B CA 1
ATOM 2351 C C . THR B 1 148 ? 40.510 57.274 73.985 1.00 12.36 148 THR B C 1
ATOM 2352 O O . THR B 1 148 ? 40.953 58.262 74.515 1.00 13.36 148 THR B O 1
ATOM 2356 N N . ASN B 1 149 ? 40.265 56.159 74.645 1.00 12.94 149 ASN B N 1
ATOM 2357 C CA . ASN B 1 149 ? 40.628 55.992 76.026 1.00 13.82 149 ASN B CA 1
ATOM 2358 C C . ASN B 1 149 ? 40.039 57.051 76.953 1.00 13.44 149 ASN B C 1
ATOM 2359 O O . ASN B 1 149 ? 40.705 57.634 77.829 1.00 13.58 149 ASN B O 1
ATOM 2364 N N . HIS B 1 150 ? 38.747 57.304 76.768 1.00 12.30 150 HIS B N 1
ATOM 2365 C CA . HIS B 1 150 ? 37.994 58.164 77.664 1.00 11.35 150 HIS B CA 1
ATOM 2366 C C . HIS B 1 150 ? 36.970 57.380 78.412 1.00 11.30 150 HIS B C 1
ATOM 2367 O O . HIS B 1 150 ? 36.321 56.525 77.827 1.00 12.03 150 HIS B O 1
ATOM 2374 N N . PRO B 1 151 ? 36.757 57.712 79.666 1.00 10.22 151 PRO B N 1
ATOM 2375 C CA . PRO B 1 151 ? 35.657 57.155 80.439 1.00 12.26 151 PRO B CA 1
ATOM 2376 C C . PRO B 1 151 ? 34.325 57.484 79.809 1.00 11.38 151 PRO B C 1
ATOM 2377 O O . PRO B 1 151 ? 34.166 58.555 79.196 1.00 13.45 151 PRO B O 1
ATOM 2381 N N . TYR B 1 152 ? 33.367 56.577 79.933 1.00 10.43 152 TYR B N 1
ATOM 2382 C CA . TYR B 1 152 ? 32.057 56.822 79.343 1.00 10.11 152 TYR B CA 1
ATOM 2383 C C . TYR B 1 152 ? 31.328 57.945 80.086 1.00 10.59 152 TYR B C 1
ATOM 2384 O O . TYR B 1 152 ? 31.246 57.983 81.330 1.00 11.95 152 TYR B O 1
ATOM 2393 N N . HIS B 1 153 ? 30.750 58.849 79.317 1.00 10.96 153 HIS B N 1
ATOM 2394 C CA . HIS B 1 153 ? 30.057 59.984 79.871 1.00 13.32 153 HIS B CA 1
ATOM 2395 C C . HIS B 1 153 ? 28.539 59.656 79.934 1.00 13.93 153 HIS B C 1
ATOM 2396 O O . HIS B 1 153 ? 27.912 59.521 78.910 1.00 14.68 153 HIS B O 1
ATOM 2403 N N . ARG B 1 154 ? 28.009 59.498 81.145 1.00 15.99 154 ARG B N 1
ATOM 2404 C CA . ARG B 1 154 ? 26.572 59.330 81.424 1.00 18.72 154 ARG B CA 1
ATOM 2405 C C . ARG B 1 154 ? 26.096 60.735 81.853 1.00 22.00 154 ARG B C 1
ATOM 2406 O O . ARG B 1 154 ? 26.521 61.321 82.899 1.00 24.14 154 ARG B O 1
ATOM 2414 N N . GLU B 1 155 ? 25.287 61.322 81.012 1.00 22.20 155 GLU B N 1
ATOM 2415 C CA . GLU B 1 155 ? 24.603 62.559 81.443 1.00 25.43 155 GLU B CA 1
ATOM 2416 C C . GLU B 1 155 ? 23.402 62.234 82.322 1.00 24.68 155 GLU B C 1
ATOM 2417 O O . GLU B 1 155 ? 23.392 62.627 83.503 1.00 30.85 155 GLU B O 1
#

InterPro domains:
  IPR003742 RNA methyltransferase RlmH [MF_00658] (1-154)
  IPR003742 RNA methyltransferase RlmH [PF02590] (1-153)
  IPR003742 RNA methyltransferase RlmH [PIRSF004505] (1-154)
  IPR003742 RNA methyltransferase RlmH [PTHR33603] (1-154)
  IPR003742 RNA methyltransferase RlmH [TIGR00246] (2-155)
  IPR003742 RNA methyltransferase RlmH [cd18081] (3-154)
  IPR029026 tRNA (guanine-N1-)-methyltransferase, N-terminal [G3DSA:3.40.1280.10] (1-155)
  IPR029028 Alpha/beta knot methyltransferases [SSF75217] (1-153)

Nearest PDB structures (foldseek):
  1ns5-assembly1_A  TM=1.007E+00  e=4.340E-29  Escherichia coli
  5twj-assembly1_C  TM=9.961E-01  e=8.958E-27  Escherichia coli
  1to0-assembly2_D  TM=9.134E-01  e=1.633E-11  Bacillus subtilis
  1to0-assembly2_C  TM=9.092E-01  e=1.633E-11  Bacillus subtilis
  1o6d-assembly1_A  TM=8.682E-01  e=3.228E-11  Thermotoga maritima

Radius of gyration: 19.95 Å; Cα contacts (8 Å, |Δi|>4): 522; chains: 2; bounding box: 48×37×55 Å

Organism: Escherichia coli (strain K12) (NCBI:txid83333)

Foldseek 3Di:
DEEEEEEDDDDPVLVVLLVVLQVPDDPVHYYYDYQYQFDPDDPDDPLVSQVVSQVCVVVCPPAQEEEADQPFDADDLQVLLVVVVVSVVPPGYYYYYYYALVTHHPVSVVSHPGYYYPDNDSDHRSVVSSCVSNSNSSSVCVVVVNDPD/DEEEEEEDDDPVVLVVLLVVLQVLDDPVHYYYHYQYQDDADDPRPVLVSQVVSQVVVVVCPPAQEEEEDQPFDADDLVRLLVVVVVSPPPPGYHYYYFYAPVTHHPVSVVRHPGYYYPDNDDDHRSVVSSVVSQSVSSSVCVNVVHDDDDD

Secondary structure (DSSP, 8-state):
-EEEEEE----HHHHHHHHHHHTTS----EEEEEEPPPP--TT--HHHHHHHHHH--TTTTTSEEEEEEEEEE---HHHHHHHHHHHHHH-S-EEEEE-BTTB--HHHHHH-SEEE---SS---HHHHHHHHHHHHHHHHHHHTT-TT-/-EEEEEE----HHHHHHHHHHHTTS----EEEEEEPPPP--TT--HHHHHHHHHH--TTTTTSEEEEEEEEEE---HHHHHHHHHHHHTT---EEEEE-BTTB--HHHHHH-SEEE---SS---HHHHHHHHHHHHHHHHHHHTT------

GO terms:
  GO:0005515 protein binding (F, IPI)
  GO:0070038 rRNA (pseudouridine-N3-)-methyltransferase activity (F, IDA)
  GO:0042803 protein homodimerization activity (F, IDA)
  GO:0070038 rRNA (pseudouridine-N3-)-methyltransferase activity (F, IMP)
  GO:0070475 rRNA base methylation (P, IMP)
  GO:0031167 rRNA methylation (P, IDA)
  GO:0005737 cytoplasm (C, IC)
  GO:0031167 rRNA methylation (P, IMP)

Solvent-accessible surface area: 14858 Å² total

Sequence (300 aa):
KLQLVAVGTKPDWVQTGFTEYLRRFPKDPFELIEIPAGKRGKNADIKRILDKEGEQLAAAGKNRIVTLDIPGKPWDTPQLAAELERWKLDGRDVSLLIGGPEGLSPACKAAAEQSWSLSALTLPHPLVRVLVAESLYRAWSITTNHPYHKLQLVAVGTKPDWVQTGFTEYLRRFPKDPFELIEIPAGKRGKNADIKRILDKEGEQLAAAGKNRIVTLDIPGKPWDTPQLAAELERWKLDGRDVSLLIGGPEGLSPACKAAAEQSWSLSALTLPHPLVRVLVAESLYRAWSITTNHPYHRE

CATH classification: 3.40.1280.10